Protein AF-W7BNH7-F1 (afdb_monomer)

Radius of gyration: 18.81 Å; Cα contacts (8 Å, |Δi|>4): 262; chains: 1; bounding box: 45×46×48 Å

Nearest PDB structures (foldseek):
  1hux-assembly1_B  TM=8.228E-01  e=1.030E-11  Acidaminococcus fermentans
  4ehu-assembly1_A  TM=8.148E-01  e=2.925E-11  Clostridioides difficile
  7yyl-assembly4_H  TM=7.321E-01  e=1.906E-07  Carboxydothermus hydrogenoformans Z-2901
  3h1q-assembly2_B  TM=4.386E-01  e=2.517E-02  Carboxydothermus hydrogenoformans Z-2901
  5z62-assembly1_B  TM=2.856E-01  e=2.519E+00  Homo sapiens

Sequence (186 aa):
MKLWKIYEKKVDVEQMTFQITGSSGLAISKFLDVPFVQEVIACTEAVEQVIPETDVVIELGGEDAKIIYFSGGIEQRMNNACAGGTGAFIDQIATLLQTDPTGLNELAKSAQTIYPIASRCGVFAKTDVQPLLNEGARKEDIAASILQSVVTQTISGLACGRPIRGESGFSWRSINLFRSVAFSFY

Structure (mmCIF, N/CA/C/O backbone):
data_AF-W7BNH7-F1
#
_entry.id   AF-W7BNH7-F1
#
loop_
_atom_site.group_PDB
_atom_site.id
_atom_site.type_symbol
_atom_site.label_atom_id
_atom_site.label_alt_id
_atom_site.label_comp_id
_atom_site.label_asym_id
_atom_site.label_entity_id
_atom_site.label_seq_id
_atom_site.pdbx_PDB_ins_code
_atom_site.Cartn_x
_atom_site.Cartn_y
_atom_site.Cartn_z
_atom_site.occupancy
_atom_site.B_iso_or_equiv
_atom_site.auth_seq_id
_atom_site.auth_comp_id
_atom_site.auth_asym_id
_atom_site.auth_atom_id
_atom_site.pdbx_PDB_model_num
ATOM 1 N N . MET A 1 1 ? 14.518 -23.963 -4.445 1.00 44.19 1 MET A N 1
ATOM 2 C CA . MET A 1 1 ? 14.251 -25.306 -5.021 1.00 44.19 1 MET A CA 1
ATOM 3 C C . MET A 1 1 ? 12.770 -25.740 -5.062 1.00 44.19 1 MET A C 1
ATOM 5 O O . MET A 1 1 ? 12.475 -26.698 -5.761 1.00 44.19 1 MET A O 1
ATOM 9 N N . LYS A 1 2 ? 11.813 -25.080 -4.372 1.00 40.91 2 LYS A N 1
ATOM 10 C CA . LYS A 1 2 ? 10.366 -25.422 -4.465 1.00 40.91 2 LYS A CA 1
ATOM 11 C C . LYS A 1 2 ? 9.620 -24.763 -5.640 1.00 40.91 2 LYS A C 1
ATOM 13 O O . LYS A 1 2 ? 8.706 -25.380 -6.169 1.00 40.91 2 LYS A O 1
ATOM 18 N N . LEU A 1 3 ? 10.031 -23.567 -6.074 1.00 45.91 3 LEU A N 1
ATOM 19 C CA . LEU A 1 3 ? 9.440 -22.866 -7.229 1.00 45.91 3 LEU A CA 1
ATOM 20 C C . LEU A 1 3 ? 9.634 -23.630 -8.553 1.00 45.91 3 LEU A C 1
ATOM 22 O O . LEU A 1 3 ? 8.724 -23.677 -9.372 1.00 45.91 3 LEU A O 1
ATOM 26 N N . TRP A 1 4 ? 10.779 -24.303 -8.704 1.00 51.75 4 TRP A N 1
ATOM 27 C CA . TRP A 1 4 ? 11.174 -25.060 -9.901 1.00 51.75 4 TRP A CA 1
ATOM 28 C C . TRP A 1 4 ? 10.137 -26.106 -10.335 1.00 51.75 4 TRP A C 1
ATOM 30 O O . TRP A 1 4 ? 9.719 -26.144 -11.487 1.00 51.75 4 TRP A O 1
ATOM 40 N N . LYS A 1 5 ? 9.625 -26.886 -9.377 1.00 53.06 5 LYS A N 1
ATOM 41 C CA . LYS A 1 5 ? 8.678 -27.980 -9.646 1.00 53.06 5 LYS A CA 1
ATOM 42 C C . LYS A 1 5 ? 7.298 -27.515 -10.129 1.00 53.06 5 LYS A C 1
ATOM 44 O O . LYS A 1 5 ? 6.530 -28.335 -10.623 1.00 53.06 5 LYS A O 1
ATOM 49 N N . ILE A 1 6 ? 6.951 -26.239 -9.936 1.00 59.25 6 ILE A N 1
ATOM 50 C CA . ILE A 1 6 ? 5.645 -25.689 -10.333 1.00 59.25 6 ILE A CA 1
ATOM 51 C C . ILE A 1 6 ? 5.643 -25.320 -11.824 1.00 59.25 6 ILE A C 1
ATOM 53 O O . ILE A 1 6 ? 4.628 -25.514 -12.492 1.00 59.25 6 ILE A O 1
ATOM 57 N N . TYR A 1 7 ? 6.773 -24.839 -12.351 1.00 53.59 7 TYR A N 1
ATOM 58 C CA . TYR A 1 7 ? 6.877 -24.332 -13.725 1.00 53.59 7 TYR A CA 1
ATOM 59 C C . TYR A 1 7 ? 7.334 -25.380 -14.746 1.00 53.59 7 TYR A C 1
ATOM 61 O O . TYR A 1 7 ? 6.918 -25.309 -15.899 1.00 53.59 7 TYR A O 1
ATOM 69 N N . GLU A 1 8 ? 8.059 -26.412 -14.304 1.00 54.28 8 GLU A N 1
ATOM 70 C CA . GLU A 1 8 ? 8.560 -27.531 -15.129 1.00 54.28 8 GLU A CA 1
ATOM 71 C C . GLU A 1 8 ? 7.466 -28.252 -15.947 1.00 54.28 8 GLU A C 1
ATOM 73 O O . GLU A 1 8 ? 7.753 -28.912 -16.937 1.00 54.28 8 GLU A O 1
ATOM 78 N N . LYS A 1 9 ? 6.193 -28.143 -15.536 1.00 57.91 9 LYS A N 1
ATOM 79 C CA . LYS A 1 9 ? 5.049 -28.799 -16.196 1.00 57.91 9 LYS A CA 1
ATOM 80 C C . LYS A 1 9 ? 4.252 -27.904 -17.148 1.00 57.91 9 LYS A C 1
ATOM 82 O O . LYS A 1 9 ? 3.297 -28.392 -17.747 1.00 57.91 9 LYS A O 1
ATOM 87 N N . LYS A 1 10 ? 4.555 -26.606 -17.227 1.00 59.41 10 LYS A N 1
ATOM 88 C CA . LYS A 1 10 ? 3.733 -25.628 -17.967 1.00 59.41 10 LYS A CA 1
ATOM 89 C C . LYS A 1 10 ? 4.500 -24.807 -18.996 1.00 59.41 10 LYS A C 1
ATOM 91 O O . LYS A 1 10 ? 3.861 -24.201 -19.848 1.00 59.41 10 LYS A O 1
ATOM 96 N N . VAL A 1 11 ? 5.824 -24.766 -18.910 1.00 58.97 11 VAL A N 1
ATOM 97 C CA . VAL A 1 11 ? 6.667 -23.930 -19.764 1.00 58.97 11 VAL A CA 1
ATOM 98 C C . VAL A 1 11 ? 7.897 -24.739 -20.146 1.00 58.97 11 VAL A C 1
ATOM 100 O O . VAL A 1 11 ? 8.443 -25.448 -19.300 1.00 58.97 11 VAL A O 1
ATOM 103 N N . ASP A 1 12 ? 8.307 -24.648 -21.410 1.00 60.12 12 ASP A N 1
ATOM 104 C CA . ASP A 1 12 ? 9.572 -25.211 -21.868 1.00 60.12 12 ASP A CA 1
ATOM 105 C C . ASP A 1 12 ? 10.721 -24.470 -21.164 1.00 60.12 12 ASP A C 1
ATOM 107 O O . ASP A 1 12 ? 10.959 -23.280 -21.384 1.00 60.12 12 ASP A O 1
ATOM 111 N N . VAL A 1 13 ? 11.352 -25.15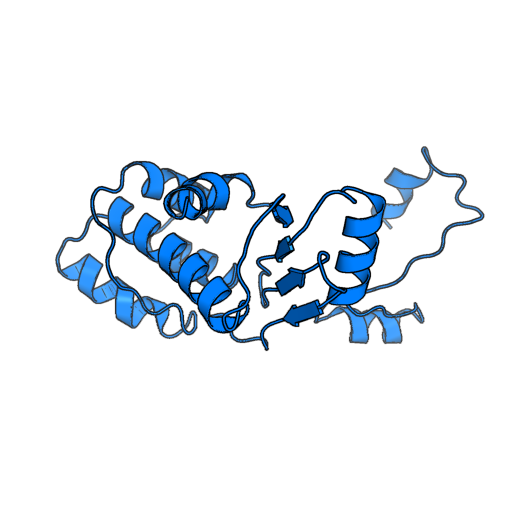2 -20.210 1.00 57.22 13 VAL A N 1
ATOM 112 C CA . VAL A 1 13 ? 12.305 -24.570 -19.252 1.00 57.22 13 VAL A CA 1
ATOM 113 C C . VAL A 1 13 ? 13.642 -24.195 -19.895 1.00 57.22 13 VAL A C 1
ATOM 115 O O . VAL A 1 13 ? 14.444 -23.518 -19.254 1.00 57.22 13 VAL A O 1
ATOM 118 N N . GLU A 1 14 ? 13.882 -24.579 -21.153 1.00 60.25 14 GLU A N 1
ATOM 119 C CA . GLU A 1 14 ? 15.121 -24.259 -21.871 1.00 60.25 14 GLU A CA 1
ATOM 120 C C . GLU A 1 14 ? 15.252 -22.769 -22.249 1.00 60.25 14 GLU A C 1
ATOM 122 O O . GLU A 1 14 ? 16.357 -22.322 -22.552 1.00 60.25 14 GLU A O 1
ATOM 127 N N . GLN A 1 15 ? 14.174 -21.969 -22.190 1.00 64.50 15 GLN A N 1
ATOM 128 C CA . GLN A 1 15 ? 14.197 -20.549 -22.590 1.00 64.50 15 GLN A CA 1
ATOM 129 C C . GLN A 1 15 ? 13.461 -19.608 -21.623 1.00 64.50 15 GLN A C 1
ATOM 131 O O . GLN A 1 15 ? 12.609 -18.820 -22.031 1.00 64.50 15 GLN A O 1
ATOM 136 N N . MET A 1 16 ? 13.791 -19.652 -20.330 1.00 70.75 16 MET A N 1
ATOM 137 C CA . MET A 1 16 ? 13.244 -18.703 -19.355 1.00 70.75 16 MET A CA 1
ATOM 138 C C . MET A 1 16 ? 14.309 -17.714 -18.877 1.00 70.75 16 MET A C 1
ATOM 140 O O . MET A 1 16 ? 15.361 -18.102 -18.374 1.00 70.75 16 MET A O 1
ATOM 144 N N . THR A 1 17 ? 14.011 -16.423 -18.985 1.00 79.19 17 THR A N 1
ATOM 145 C CA . THR A 1 17 ? 14.755 -15.358 -18.309 1.00 79.19 17 THR A CA 1
ATOM 146 C C . THR A 1 17 ? 13.979 -14.904 -17.078 1.00 79.19 17 THR A C 1
ATOM 148 O O . THR A 1 17 ? 12.749 -14.924 -17.050 1.00 79.19 17 THR A O 1
ATOM 151 N N . PHE A 1 18 ? 14.695 -14.513 -16.028 1.00 85.19 18 PHE A N 1
ATOM 152 C CA . PHE A 1 18 ? 14.087 -13.920 -14.844 1.00 85.19 18 PHE A CA 1
ATOM 153 C C . PHE A 1 18 ? 14.912 -12.727 -14.377 1.00 85.19 18 PHE A C 1
ATOM 155 O O . PHE A 1 18 ? 16.127 -12.678 -14.562 1.00 85.19 18 PHE A O 1
ATOM 162 N N . GLN A 1 19 ? 14.222 -11.758 -13.786 1.00 90.31 19 GLN A N 1
ATOM 163 C CA . GLN A 1 19 ? 14.804 -10.557 -13.201 1.00 90.31 19 GLN A CA 1
ATOM 164 C C . GLN A 1 19 ? 14.269 -10.401 -11.777 1.00 90.31 19 GLN A C 1
ATOM 166 O O . GLN A 1 19 ? 13.213 -10.940 -11.439 1.00 90.31 19 GLN A O 1
ATOM 171 N N . ILE A 1 20 ? 15.008 -9.691 -10.931 1.00 92.12 20 ILE A N 1
ATOM 172 C CA . ILE A 1 20 ? 14.659 -9.471 -9.524 1.00 92.12 20 ILE A CA 1
ATOM 173 C C . ILE A 1 20 ? 14.300 -8.002 -9.311 1.00 92.12 20 ILE A C 1
ATOM 175 O O . ILE A 1 20 ? 14.927 -7.118 -9.886 1.00 92.12 20 ILE A O 1
ATOM 179 N N . THR A 1 21 ? 13.311 -7.741 -8.457 1.00 90.62 21 THR A N 1
ATOM 180 C CA . THR A 1 21 ? 12.900 -6.388 -8.072 1.00 90.62 21 THR A CA 1
ATOM 181 C C . THR A 1 21 ? 12.612 -6.271 -6.567 1.00 90.62 21 THR A C 1
ATOM 183 O O . THR A 1 21 ? 12.818 -7.236 -5.825 1.00 90.62 21 THR A O 1
ATOM 186 N N . GLY A 1 22 ? 12.191 -5.089 -6.113 1.00 84.31 22 GLY A N 1
ATOM 187 C CA . GLY A 1 22 ? 11.839 -4.765 -4.727 1.00 84.31 22 GLY A CA 1
ATOM 188 C C . GLY A 1 22 ? 13.005 -4.298 -3.853 1.00 84.31 22 GLY A C 1
ATOM 189 O O . GLY A 1 22 ? 14.177 -4.436 -4.215 1.00 84.31 22 GLY A O 1
ATOM 190 N N . SER A 1 23 ? 12.687 -3.760 -2.670 1.00 80.44 23 SER A N 1
ATOM 191 C CA . SER A 1 23 ? 13.639 -3.112 -1.743 1.00 80.44 23 SER A CA 1
ATOM 192 C C . SER A 1 23 ? 14.832 -4.001 -1.368 1.00 80.44 23 SER A C 1
ATOM 194 O O . SER A 1 23 ? 15.982 -3.565 -1.379 1.00 80.44 23 SER A O 1
ATOM 196 N N . SER A 1 24 ? 14.573 -5.282 -1.086 1.00 84.69 24 SER A N 1
ATOM 197 C CA . SER A 1 24 ? 15.617 -6.283 -0.796 1.00 84.69 24 SER A CA 1
ATOM 198 C C . SER A 1 24 ? 16.204 -6.934 -2.056 1.00 84.69 24 SER A C 1
ATOM 200 O O . SER A 1 24 ? 17.217 -7.636 -1.992 1.00 84.69 24 SER A O 1
ATOM 202 N N . GLY A 1 25 ? 15.583 -6.709 -3.215 1.00 87.44 25 GLY A N 1
ATOM 203 C CA . GLY A 1 25 ? 15.901 -7.376 -4.470 1.00 87.44 25 GLY A CA 1
ATOM 204 C C . GLY A 1 25 ? 17.287 -7.045 -5.004 1.00 87.44 25 GLY A C 1
ATOM 205 O O . GLY A 1 25 ? 17.943 -7.917 -5.562 1.00 87.44 25 GLY A O 1
ATOM 206 N N . LEU A 1 26 ? 17.787 -5.827 -4.775 1.00 89.94 26 LEU A N 1
ATOM 207 C CA . LEU A 1 26 ? 19.101 -5.414 -5.275 1.00 89.94 26 LEU A CA 1
ATOM 208 C C . LEU A 1 26 ? 20.250 -6.205 -4.630 1.00 89.94 26 LEU A C 1
ATOM 210 O O . LEU A 1 26 ? 21.219 -6.559 -5.301 1.00 89.94 26 LEU A O 1
ATOM 214 N N . ALA A 1 27 ? 20.151 -6.504 -3.332 1.00 90.81 27 ALA A N 1
ATOM 215 C CA . ALA A 1 27 ? 21.150 -7.315 -2.637 1.00 90.81 27 ALA A CA 1
ATOM 216 C C . ALA A 1 27 ? 21.128 -8.769 -3.132 1.00 90.81 27 ALA A C 1
ATOM 218 O O . ALA A 1 27 ? 22.179 -9.359 -3.374 1.00 90.81 27 ALA A O 1
ATOM 219 N N . ILE A 1 28 ? 19.928 -9.320 -3.337 1.00 92.19 28 ILE A N 1
ATOM 220 C CA . ILE A 1 28 ? 19.732 -10.686 -3.837 1.00 92.19 28 ILE A CA 1
ATOM 221 C C . ILE A 1 28 ? 20.208 -10.807 -5.289 1.00 92.19 28 ILE A C 1
ATOM 223 O O . ILE A 1 28 ? 20.898 -11.764 -5.623 1.00 92.19 28 ILE A O 1
ATOM 227 N N . SER A 1 29 ? 19.891 -9.821 -6.129 1.00 92.88 29 SER A N 1
ATOM 228 C CA . SER A 1 29 ? 20.355 -9.717 -7.516 1.00 92.88 29 SER A CA 1
ATOM 229 C C . SER A 1 29 ? 21.877 -9.804 -7.599 1.00 92.88 29 SER A C 1
ATOM 231 O O . SER A 1 29 ? 22.395 -10.642 -8.331 1.00 92.88 29 SER A O 1
ATOM 233 N N . LYS A 1 30 ? 22.595 -9.023 -6.781 1.00 91.69 30 LYS A N 1
ATOM 234 C CA . LYS A 1 30 ? 24.064 -9.071 -6.714 1.00 91.69 30 LYS A CA 1
ATOM 235 C C . LYS A 1 30 ? 24.592 -10.408 -6.204 1.00 91.69 30 LYS A C 1
ATOM 237 O O . LYS A 1 30 ? 25.617 -10.876 -6.680 1.00 91.69 30 LYS A O 1
ATOM 242 N N . PHE A 1 31 ? 23.923 -11.001 -5.217 1.00 93.06 31 PHE A N 1
ATOM 243 C CA . PHE A 1 31 ? 24.342 -12.276 -4.639 1.00 93.06 31 PHE A CA 1
ATOM 244 C C . PHE A 1 31 ? 24.175 -13.452 -5.614 1.00 93.06 31 PHE A C 1
ATOM 246 O O . PHE A 1 31 ? 24.988 -14.371 -5.603 1.00 93.06 31 PHE A O 1
ATOM 253 N N . LEU A 1 32 ? 23.126 -13.429 -6.438 1.00 90.62 32 LEU A N 1
ATOM 254 C CA . LEU A 1 32 ? 22.789 -14.503 -7.376 1.00 90.62 32 LEU A CA 1
ATOM 255 C C . LEU A 1 32 ? 23.270 -14.255 -8.811 1.00 90.62 32 LEU A C 1
ATOM 257 O O . LEU A 1 32 ? 23.083 -15.135 -9.644 1.00 90.62 32 LEU A O 1
ATOM 261 N N . ASP A 1 33 ? 23.851 -13.086 -9.092 1.00 91.38 33 ASP A N 1
ATOM 262 C CA . ASP A 1 33 ? 24.216 -12.626 -10.440 1.00 91.38 33 ASP A CA 1
ATOM 263 C C . ASP A 1 33 ? 23.031 -12.654 -11.427 1.00 91.38 33 ASP A C 1
ATOM 265 O O . ASP A 1 33 ? 23.092 -13.176 -12.537 1.00 91.38 33 ASP A O 1
ATOM 269 N N . VAL A 1 34 ? 21.896 -12.111 -10.979 1.00 92.19 34 VAL A N 1
ATOM 270 C CA . VAL A 1 34 ? 20.645 -12.035 -11.750 1.00 92.19 34 VAL A CA 1
ATOM 271 C C . VAL A 1 34 ? 20.308 -10.568 -12.004 1.00 92.19 34 VAL A C 1
ATOM 273 O O . VAL A 1 34 ? 20.412 -9.780 -11.060 1.00 92.19 34 VAL A O 1
ATOM 276 N N . PRO A 1 35 ? 19.856 -10.167 -13.208 1.00 92.56 35 PRO A N 1
ATOM 277 C CA . PRO A 1 35 ? 19.516 -8.775 -13.488 1.00 92.56 35 PRO A CA 1
ATOM 278 C C . PRO A 1 35 ? 18.470 -8.205 -12.521 1.00 92.56 35 PRO A C 1
ATOM 280 O O . PRO A 1 35 ? 17.490 -8.870 -12.171 1.00 92.56 35 PRO A O 1
ATOM 283 N N . PHE A 1 36 ? 18.682 -6.958 -12.103 1.00 93.50 36 PHE A N 1
ATOM 284 C CA . PHE A 1 36 ? 17.729 -6.202 -11.297 1.00 93.50 36 PHE A CA 1
ATOM 285 C C . PHE A 1 36 ? 16.909 -5.265 -12.185 1.00 93.50 36 PHE A C 1
ATOM 287 O O . PHE A 1 36 ? 17.475 -4.517 -12.981 1.00 93.50 36 PHE A O 1
ATOM 294 N N . VAL A 1 37 ? 15.596 -5.247 -11.979 1.00 93.00 37 VAL A N 1
ATOM 295 C CA . VAL A 1 37 ? 14.665 -4.294 -12.591 1.00 93.00 37 VAL A CA 1
ATOM 296 C C . VAL A 1 37 ? 14.009 -3.460 -11.497 1.00 93.00 37 VAL A C 1
ATOM 298 O O . VAL A 1 37 ? 13.700 -3.964 -10.419 1.00 93.00 37 VAL A O 1
ATOM 301 N N . GLN A 1 38 ? 13.804 -2.169 -11.746 1.00 89.19 38 GLN A N 1
ATOM 302 C CA . GLN A 1 38 ? 13.087 -1.300 -10.811 1.00 89.19 38 GLN A CA 1
ATOM 303 C C . GLN A 1 38 ? 11.617 -1.715 -10.718 1.00 89.19 38 GLN A C 1
ATOM 305 O O . GLN A 1 38 ? 10.981 -1.977 -11.737 1.00 89.19 38 GLN A O 1
ATOM 310 N N . GLU A 1 39 ? 11.067 -1.740 -9.506 1.00 87.12 39 GLU A N 1
ATOM 311 C CA . GLU A 1 39 ? 9.737 -2.318 -9.263 1.00 87.12 39 GLU A CA 1
ATOM 312 C C . GLU A 1 39 ? 8.645 -1.566 -10.011 1.00 87.12 39 GLU A C 1
ATOM 314 O O . GLU A 1 39 ? 7.790 -2.174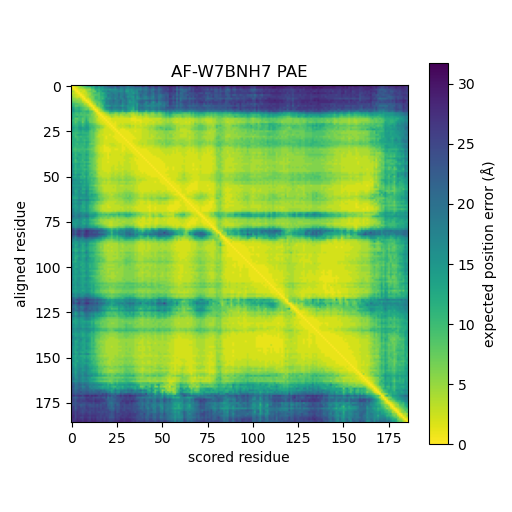 -10.644 1.00 87.12 39 GLU A O 1
ATOM 319 N N . VAL A 1 40 ? 8.739 -0.237 -10.038 1.00 87.94 40 VAL A N 1
ATOM 320 C CA . VAL A 1 40 ? 7.795 0.607 -10.771 1.00 87.94 40 VAL A CA 1
ATOM 321 C C . VAL A 1 40 ? 7.833 0.368 -12.287 1.00 87.94 40 VAL A C 1
ATOM 323 O O . VAL A 1 40 ? 6.794 0.454 -12.939 1.00 87.94 40 VAL A O 1
ATOM 326 N N . ILE A 1 41 ? 8.991 -0.004 -12.846 1.00 90.44 41 ILE A N 1
ATOM 327 C CA . ILE A 1 41 ? 9.134 -0.359 -14.266 1.00 90.44 41 ILE A CA 1
ATOM 328 C C . ILE A 1 41 ? 8.500 -1.722 -14.522 1.00 90.44 41 ILE A C 1
ATOM 330 O O . ILE A 1 41 ? 7.634 -1.831 -15.383 1.00 90.44 41 ILE A O 1
ATOM 334 N N . ALA A 1 42 ? 8.855 -2.729 -13.720 1.00 89.31 42 ALA A N 1
ATOM 335 C CA . ALA A 1 42 ? 8.282 -4.067 -13.834 1.00 89.31 42 ALA A CA 1
ATOM 336 C C . ALA A 1 42 ? 6.749 -4.053 -13.701 1.00 89.31 42 ALA A C 1
ATOM 338 O O . ALA A 1 42 ? 6.053 -4.748 -14.437 1.00 89.31 42 ALA A O 1
ATOM 339 N N . CYS A 1 43 ? 6.212 -3.231 -12.793 1.00 87.62 43 CYS A N 1
ATOM 340 C CA . CYS A 1 43 ? 4.770 -3.078 -12.619 1.00 87.62 43 CYS A CA 1
ATOM 341 C C . CYS A 1 43 ? 4.117 -2.366 -13.813 1.00 87.62 43 CYS A C 1
ATOM 343 O O . CYS A 1 43 ? 3.058 -2.790 -14.265 1.00 87.62 43 CYS A O 1
ATOM 345 N N . THR A 1 44 ? 4.767 -1.334 -14.365 1.00 89.75 44 THR A N 1
ATOM 346 C CA . THR A 1 44 ? 4.296 -0.655 -15.585 1.00 89.75 44 THR A CA 1
ATOM 347 C C . THR A 1 44 ? 4.194 -1.641 -16.748 1.00 89.75 44 THR A C 1
ATOM 349 O O . THR A 1 44 ? 3.121 -1.784 -17.325 1.00 89.75 44 THR A O 1
ATOM 352 N N . GLU A 1 45 ? 5.267 -2.389 -17.026 1.00 89.69 45 GLU A N 1
ATOM 353 C CA . GLU A 1 45 ? 5.303 -3.376 -18.114 1.00 89.69 45 GLU A CA 1
ATOM 354 C C . GLU A 1 45 ? 4.249 -4.479 -17.934 1.00 89.69 45 GLU A C 1
ATOM 356 O O . GLU A 1 45 ? 3.642 -4.928 -18.907 1.00 89.69 45 GLU A O 1
ATOM 361 N N . ALA A 1 46 ? 4.014 -4.921 -16.693 1.00 86.81 46 ALA A N 1
ATOM 362 C CA . ALA A 1 46 ? 2.991 -5.917 -16.391 1.00 86.81 46 ALA A CA 1
ATOM 363 C C . ALA A 1 46 ? 1.574 -5.388 -16.661 1.00 86.81 46 ALA A C 1
ATOM 365 O O . ALA A 1 46 ? 0.746 -6.111 -17.212 1.00 86.81 46 ALA A O 1
ATOM 366 N N . VAL A 1 47 ? 1.288 -4.134 -16.303 1.00 84.56 47 VAL A N 1
ATOM 367 C CA . VAL A 1 47 ? -0.021 -3.501 -16.530 1.00 84.56 47 VAL A CA 1
ATOM 368 C C . VAL A 1 47 ? -0.278 -3.320 -18.023 1.00 84.56 47 VAL A C 1
ATOM 370 O O . VAL A 1 47 ? -1.332 -3.733 -18.498 1.00 84.56 47 VAL A O 1
ATOM 373 N N . GLU A 1 48 ? 0.702 -2.810 -18.776 1.00 87.19 48 GLU A N 1
ATOM 374 C CA . GLU A 1 48 ? 0.589 -2.639 -20.234 1.00 87.19 48 GLU A CA 1
ATOM 375 C C . GLU A 1 48 ? 0.321 -3.960 -20.968 1.00 87.19 48 GLU A C 1
ATOM 377 O O . GLU A 1 48 ? -0.340 -3.970 -22.003 1.00 87.19 48 GLU A O 1
ATOM 382 N N . GLN A 1 49 ? 0.816 -5.084 -20.444 1.00 83.25 49 GLN A N 1
ATOM 383 C CA . GLN A 1 49 ? 0.627 -6.399 -21.059 1.00 83.25 49 GLN A CA 1
ATOM 384 C C . GLN A 1 49 ? -0.662 -7.104 -20.625 1.00 83.25 49 GLN A C 1
ATOM 386 O O . GLN A 1 49 ? -1.251 -7.838 -21.418 1.00 83.25 49 GLN A O 1
ATOM 391 N N . VAL A 1 50 ? -1.075 -6.943 -19.364 1.00 79.94 50 VAL A N 1
ATOM 392 C CA . VAL A 1 50 ? -2.154 -7.747 -18.762 1.00 79.94 50 VAL A CA 1
ATOM 393 C C . VAL A 1 50 ? -3.496 -7.013 -18.749 1.00 79.94 50 VAL A C 1
ATOM 395 O O . VAL A 1 50 ? -4.527 -7.661 -18.910 1.00 79.94 50 VAL A O 1
ATOM 398 N N . ILE A 1 51 ? -3.488 -5.693 -18.556 1.00 80.38 51 ILE A N 1
ATOM 399 C CA . ILE A 1 51 ? -4.677 -4.828 -18.434 1.00 80.38 51 ILE A CA 1
ATOM 400 C C . ILE A 1 51 ? -4.432 -3.478 -19.151 1.00 80.38 51 ILE A C 1
ATOM 402 O O . ILE A 1 51 ? -4.421 -2.423 -18.505 1.00 80.38 51 ILE A O 1
ATOM 406 N N . PRO A 1 52 ? -4.188 -3.493 -20.479 1.00 84.00 52 PRO A N 1
ATOM 407 C CA . PRO A 1 52 ? -3.760 -2.326 -21.263 1.00 84.00 52 PRO A CA 1
ATOM 408 C C . PRO A 1 52 ? -4.757 -1.158 -21.279 1.00 84.00 52 PRO A C 1
ATOM 410 O O . PRO A 1 52 ? -4.385 -0.036 -21.611 1.00 84.00 52 PRO A O 1
ATOM 413 N N . GLU A 1 53 ? -6.022 -1.404 -20.946 1.00 84.94 53 GLU A N 1
ATOM 414 C CA . GLU A 1 53 ? -7.075 -0.395 -20.829 1.00 84.94 53 GLU A CA 1
ATOM 415 C C . GLU A 1 53 ? -6.950 0.489 -19.579 1.00 84.94 53 GLU A C 1
ATOM 417 O O . GLU A 1 53 ? -7.699 1.451 -19.440 1.00 84.94 53 GLU A O 1
ATOM 422 N N . THR A 1 54 ? -6.024 0.176 -18.670 1.00 83.25 54 THR A N 1
ATOM 423 C CA . THR A 1 54 ? -5.875 0.888 -17.399 1.00 83.25 54 THR A CA 1
ATOM 424 C C . THR A 1 54 ? -5.313 2.293 -17.601 1.00 83.25 54 THR A C 1
ATOM 426 O O . THR A 1 54 ? -4.203 2.469 -18.093 1.00 83.25 54 THR A O 1
ATOM 429 N N . ASP A 1 55 ? -6.038 3.304 -17.129 1.00 86.69 55 ASP A N 1
ATOM 430 C CA . ASP A 1 55 ? -5.628 4.709 -17.172 1.00 86.69 55 ASP A CA 1
ATOM 431 C C . ASP A 1 55 ? -4.681 5.072 -16.019 1.00 86.69 55 ASP A C 1
ATOM 433 O O . ASP A 1 55 ? -3.754 5.879 -16.163 1.00 86.69 55 ASP A O 1
ATOM 437 N N . VAL A 1 56 ? -4.915 4.468 -14.852 1.00 88.06 56 VAL A N 1
ATOM 438 C CA . VAL A 1 56 ? -4.149 4.711 -13.630 1.00 88.06 56 VAL A CA 1
ATOM 439 C C . VAL A 1 56 ? -4.110 3.469 -12.746 1.00 88.06 56 VAL A C 1
ATOM 441 O O . VAL A 1 56 ? -5.126 2.819 -12.505 1.00 88.06 56 VAL A O 1
ATOM 444 N N . VAL A 1 57 ? -2.929 3.163 -12.218 1.00 87.75 57 VAL A N 1
ATOM 445 C CA . VAL A 1 57 ? -2.717 2.106 -11.231 1.00 87.75 57 VAL A CA 1
ATOM 446 C C . VAL A 1 57 ? -2.312 2.709 -9.907 1.00 87.75 57 VAL A C 1
ATOM 448 O O . VAL A 1 57 ? -1.425 3.557 -9.865 1.00 87.75 57 VAL A O 1
ATOM 451 N N . ILE A 1 58 ? -2.928 2.230 -8.829 1.00 86.31 58 ILE A N 1
ATOM 452 C CA . ILE A 1 58 ? -2.479 2.485 -7.460 1.00 86.31 58 ILE A CA 1
ATOM 453 C C . ILE A 1 58 ? -2.077 1.151 -6.837 1.00 86.31 58 ILE A C 1
ATOM 455 O O . ILE A 1 58 ? -2.866 0.206 -6.773 1.00 86.31 58 ILE A O 1
ATOM 459 N N . GLU A 1 59 ? -0.842 1.086 -6.360 1.00 84.12 59 GLU A N 1
ATOM 460 C CA . GLU A 1 59 ? -0.276 -0.079 -5.689 1.00 84.12 59 GLU A CA 1
ATOM 461 C C . GLU A 1 59 ? 0.069 0.299 -4.248 1.00 84.12 59 GLU A C 1
ATOM 463 O O . GLU A 1 59 ? 0.701 1.327 -4.009 1.00 84.12 59 GLU A O 1
ATOM 468 N N . LEU A 1 60 ? -0.351 -0.512 -3.277 1.00 82.56 60 LEU A N 1
ATOM 469 C CA . LEU A 1 60 ? -0.152 -0.232 -1.853 1.00 82.56 60 LEU A CA 1
ATOM 470 C C . LEU A 1 60 ? 0.751 -1.266 -1.196 1.00 82.56 60 LEU A C 1
ATOM 472 O O . LEU A 1 60 ? 0.252 -2.174 -0.536 1.00 82.56 60 LEU A O 1
ATOM 476 N N . GLY A 1 61 ? 2.060 -1.056 -1.367 1.00 81.06 61 GLY A N 1
ATOM 477 C CA . GLY A 1 61 ? 3.191 -1.766 -0.764 1.00 81.06 61 GLY A CA 1
ATOM 478 C C . GLY A 1 61 ? 3.018 -2.152 0.708 1.00 81.06 61 GLY A C 1
ATOM 479 O O . GLY A 1 61 ? 2.269 -1.531 1.461 1.00 81.06 61 GLY A O 1
ATOM 480 N N . GLY A 1 62 ? 3.794 -3.131 1.182 1.00 80.38 62 GLY A N 1
ATOM 481 C CA . GLY A 1 62 ? 4.031 -3.271 2.622 1.00 80.38 62 GLY A CA 1
ATOM 482 C C . GLY A 1 62 ? 4.857 -2.090 3.140 1.00 80.38 62 GLY A C 1
ATOM 483 O O . GLY A 1 62 ? 4.533 -1.494 4.166 1.00 80.38 62 GLY A O 1
ATOM 484 N N . GLU A 1 63 ? 5.883 -1.711 2.380 1.00 78.94 63 GLU A N 1
ATOM 485 C CA . GLU A 1 63 ? 6.858 -0.673 2.737 1.00 78.94 63 GLU A CA 1
ATOM 486 C C . GLU A 1 63 ? 6.699 0.615 1.922 1.00 78.94 63 GLU A C 1
ATOM 488 O O . GLU A 1 63 ? 7.035 1.693 2.413 1.00 78.94 63 GLU A O 1
ATOM 493 N N . ASP A 1 64 ? 6.165 0.508 0.708 1.00 82.56 64 ASP A N 1
ATOM 494 C CA . ASP A 1 64 ? 6.007 1.606 -0.242 1.00 82.56 64 ASP A CA 1
ATOM 495 C C . ASP A 1 64 ? 4.557 1.726 -0.752 1.00 82.56 64 ASP A C 1
ATOM 497 O O . ASP A 1 64 ? 3.645 1.043 -0.298 1.00 82.56 64 ASP A O 1
ATOM 501 N N . ALA A 1 65 ? 4.311 2.663 -1.651 1.00 85.56 65 ALA A N 1
ATOM 502 C CA . ALA A 1 65 ? 3.080 2.839 -2.393 1.00 85.56 65 ALA A CA 1
ATOM 503 C C . ALA A 1 65 ? 3.417 3.518 -3.720 1.00 85.56 65 ALA A C 1
ATOM 505 O O . ALA A 1 65 ? 4.315 4.367 -3.782 1.00 85.56 65 ALA A O 1
ATOM 506 N N . LYS A 1 66 ? 2.680 3.173 -4.775 1.00 87.00 66 LYS A N 1
ATOM 507 C CA . LYS A 1 66 ? 2.912 3.665 -6.134 1.00 87.00 66 LYS A CA 1
ATOM 508 C C . LYS A 1 66 ? 1.626 4.177 -6.749 1.00 87.00 66 LYS A C 1
ATOM 510 O O . LYS A 1 66 ? 0.548 3.640 -6.503 1.00 87.00 66 LYS A O 1
ATOM 515 N N . ILE A 1 67 ? 1.769 5.186 -7.597 1.00 89.31 67 ILE A N 1
ATOM 516 C CA . ILE A 1 67 ? 0.763 5.550 -8.585 1.00 89.31 67 ILE A CA 1
ATOM 517 C C . ILE A 1 67 ? 1.435 5.617 -9.953 1.00 89.31 67 ILE A C 1
ATOM 519 O O . ILE A 1 67 ? 2.495 6.231 -10.108 1.00 89.31 67 ILE A O 1
ATOM 523 N N . ILE A 1 68 ? 0.834 4.953 -10.931 1.00 90.56 68 ILE A N 1
ATOM 524 C CA . ILE A 1 68 ? 1.311 4.927 -12.309 1.00 90.56 68 ILE A CA 1
ATOM 525 C C . ILE A 1 68 ? 0.166 5.413 -13.178 1.00 90.56 68 ILE A C 1
ATOM 527 O O . ILE A 1 68 ? -0.917 4.843 -13.139 1.00 90.56 68 ILE A O 1
ATOM 531 N N . TYR A 1 69 ? 0.390 6.471 -13.938 1.00 91.31 69 TYR A N 1
ATOM 532 C CA . TYR A 1 69 ? -0.571 6.967 -14.910 1.00 91.31 69 TYR A CA 1
ATOM 533 C C . TYR A 1 69 ? -0.133 6.553 -16.306 1.00 91.31 69 TYR A C 1
ATOM 535 O O . TYR A 1 69 ? 1.033 6.737 -16.647 1.00 91.31 69 TYR A O 1
ATOM 543 N N . PHE A 1 70 ? -1.069 6.068 -17.113 1.00 88.31 70 PHE A N 1
ATOM 544 C CA . PHE A 1 70 ? -0.823 5.607 -18.479 1.00 88.31 70 PHE A CA 1
ATOM 545 C C . PHE A 1 70 ? -1.398 6.589 -19.512 1.00 88.31 70 PHE A C 1
ATOM 547 O O . PHE A 1 70 ? -0.779 6.851 -20.547 1.00 88.31 70 PHE A O 1
ATOM 554 N N . SER A 1 71 ? -2.537 7.225 -19.220 1.00 83.88 71 SER A N 1
ATOM 555 C CA . SER A 1 71 ? -3.185 8.172 -20.139 1.00 83.88 71 SER A CA 1
ATOM 556 C C . SER A 1 71 ? -2.479 9.526 -20.154 1.00 83.88 71 SER A C 1
ATOM 558 O O . SER A 1 71 ? -2.325 10.177 -19.122 1.00 83.88 71 SER A O 1
ATOM 560 N N . GLY A 1 72 ? -2.104 10.009 -21.341 1.00 83.00 72 GLY A N 1
ATOM 561 C CA . GLY A 1 72 ? -1.359 11.267 -21.492 1.00 83.00 72 GLY A CA 1
ATOM 562 C C . GLY A 1 72 ? 0.149 11.129 -21.255 1.00 83.00 72 GLY A C 1
ATOM 563 O O . GLY A 1 72 ? 0.824 12.136 -21.052 1.00 83.00 72 GLY A O 1
ATOM 564 N N . GLY A 1 73 ? 0.665 9.897 -21.300 1.00 85.94 73 GLY A N 1
ATOM 565 C CA . GLY A 1 73 ? 2.071 9.561 -21.098 1.00 85.94 73 GLY A CA 1
ATOM 566 C C . GLY A 1 73 ? 2.301 8.847 -19.769 1.00 85.94 73 GLY A C 1
ATOM 567 O O . GLY A 1 73 ? 1.656 9.173 -18.764 1.00 85.94 73 GLY A O 1
ATOM 568 N N . ILE A 1 74 ? 3.239 7.893 -19.790 1.00 90.19 74 ILE A N 1
ATOM 569 C CA . ILE A 1 74 ? 3.625 7.110 -18.615 1.00 90.19 74 ILE A CA 1
ATOM 570 C C . ILE A 1 74 ? 4.246 8.047 -17.582 1.00 90.19 74 ILE A C 1
ATOM 572 O O . ILE A 1 74 ? 5.298 8.644 -17.813 1.00 90.19 74 ILE A O 1
ATOM 576 N N . GLU A 1 75 ? 3.598 8.155 -16.428 1.00 92.12 75 GLU A N 1
ATOM 577 C CA . GLU A 1 75 ? 4.144 8.848 -15.270 1.00 92.12 75 GLU A CA 1
ATOM 578 C C . GLU A 1 75 ? 4.123 7.923 -14.064 1.00 92.12 75 GLU A C 1
ATOM 580 O O . GLU A 1 75 ? 3.077 7.420 -13.663 1.00 92.12 75 GLU A O 1
ATOM 585 N N . GLN A 1 76 ? 5.293 7.742 -13.469 1.00 91.19 76 GLN A N 1
ATOM 586 C CA . GLN A 1 76 ? 5.529 6.823 -12.371 1.00 91.19 76 GLN A CA 1
ATOM 587 C C . GLN A 1 76 ? 5.886 7.613 -11.123 1.00 91.19 76 GLN A C 1
ATOM 589 O O . GLN A 1 76 ? 6.798 8.442 -11.140 1.00 91.19 76 GLN A O 1
ATOM 594 N N . ARG A 1 77 ? 5.183 7.351 -10.024 1.00 89.56 77 ARG A N 1
ATOM 595 C CA . ARG A 1 77 ? 5.482 7.961 -8.730 1.00 89.56 77 ARG A CA 1
ATOM 596 C C . ARG A 1 77 ? 5.415 6.901 -7.647 1.00 89.56 77 ARG A C 1
ATOM 598 O O . ARG A 1 77 ? 4.500 6.084 -7.621 1.00 89.56 77 ARG A O 1
ATOM 605 N N . MET A 1 78 ? 6.382 6.944 -6.744 1.00 87.12 78 MET A N 1
ATOM 606 C CA . MET A 1 78 ? 6.509 6.024 -5.622 1.00 87.12 78 MET A CA 1
ATOM 607 C C . MET A 1 78 ? 6.909 6.829 -4.393 1.00 87.12 78 MET A C 1
ATOM 609 O O . MET A 1 78 ? 7.712 7.760 -4.506 1.00 87.12 78 MET A O 1
ATOM 613 N N . ASN A 1 79 ? 6.338 6.518 -3.232 1.00 82.31 79 ASN A N 1
ATOM 614 C CA . ASN A 1 79 ? 6.790 7.153 -2.000 1.00 82.31 79 ASN A CA 1
ATOM 615 C C . ASN A 1 79 ? 8.188 6.626 -1.626 1.00 82.31 79 ASN A C 1
ATOM 617 O O . ASN A 1 79 ? 8.581 5.508 -1.954 1.00 82.31 79 ASN A O 1
ATOM 621 N N . ASN A 1 80 ? 8.960 7.441 -0.909 1.00 66.06 80 ASN A N 1
ATOM 622 C CA . ASN A 1 80 ? 10.087 6.893 -0.156 1.00 66.06 80 ASN A CA 1
ATOM 623 C C . ASN A 1 80 ? 9.530 6.012 0.968 1.00 66.06 80 ASN A C 1
ATOM 625 O O . ASN A 1 80 ? 8.396 6.257 1.377 1.00 66.06 80 ASN A O 1
ATOM 629 N N . ALA A 1 81 ? 10.326 5.057 1.472 1.00 60.34 81 ALA A N 1
ATOM 630 C CA . ALA A 1 81 ? 10.001 4.082 2.528 1.00 60.34 81 ALA A CA 1
ATOM 631 C C . ALA A 1 81 ? 9.578 4.728 3.869 1.00 60.34 81 ALA A C 1
ATOM 633 O O . ALA A 1 81 ? 10.231 4.622 4.905 1.00 60.34 81 ALA A O 1
ATOM 634 N N . CYS A 1 82 ? 8.479 5.462 3.835 1.00 61.56 82 CYS A N 1
ATOM 635 C CA . CYS A 1 82 ? 7.780 6.062 4.937 1.00 61.56 82 CYS A CA 1
ATOM 636 C C . CYS A 1 82 ? 6.493 5.257 5.034 1.00 61.56 82 CYS A C 1
ATOM 638 O O . CYS A 1 82 ? 5.614 5.383 4.187 1.00 61.56 82 CYS A O 1
ATOM 640 N N . ALA A 1 83 ? 6.404 4.418 6.064 1.00 57.72 83 ALA A N 1
ATOM 641 C CA . ALA A 1 83 ? 5.296 3.489 6.287 1.00 57.72 83 ALA A CA 1
ATOM 642 C C . ALA A 1 83 ? 3.920 4.169 6.476 1.00 57.72 83 ALA A C 1
ATOM 644 O O . ALA A 1 83 ? 2.933 3.497 6.760 1.00 57.72 83 ALA A O 1
ATOM 645 N N . GLY A 1 84 ? 3.837 5.500 6.397 1.00 63.31 84 GLY A N 1
ATOM 646 C CA . GLY A 1 84 ? 2.578 6.234 6.383 1.00 63.31 84 GLY A CA 1
ATOM 647 C C . GLY A 1 84 ? 1.826 5.987 5.086 1.00 63.31 84 GLY A C 1
ATOM 648 O O . GLY A 1 84 ? 2.279 6.402 4.021 1.00 63.31 84 GLY A O 1
ATOM 649 N N . GLY A 1 85 ? 0.675 5.326 5.180 1.00 69.75 85 GLY A N 1
ATOM 650 C CA . GLY A 1 85 ? -0.144 4.982 4.020 1.00 69.75 85 GLY A CA 1
ATOM 651 C C . GLY A 1 85 ? 0.220 3.665 3.327 1.00 69.75 85 GLY A C 1
ATOM 652 O O . GLY A 1 85 ? -0.125 3.497 2.162 1.00 69.75 85 GLY A O 1
ATOM 653 N N . THR A 1 86 ? 0.897 2.731 4.006 1.00 80.44 86 THR A N 1
ATOM 654 C CA . THR A 1 86 ? 1.259 1.411 3.446 1.00 80.44 86 THR A CA 1
ATOM 655 C C . THR A 1 86 ? 0.656 0.254 4.252 1.00 80.44 86 THR A C 1
ATOM 657 O O . THR A 1 86 ? 0.057 0.445 5.316 1.00 80.44 86 THR A O 1
ATOM 660 N N . GLY A 1 87 ? 0.826 -0.979 3.770 1.00 81.62 87 GLY A N 1
ATOM 661 C CA . GLY A 1 87 ? 0.398 -2.202 4.452 1.00 81.62 87 GLY A CA 1
ATOM 662 C C . GLY A 1 87 ? 0.999 -2.368 5.852 1.00 81.62 87 GLY A C 1
ATOM 663 O O . GLY A 1 87 ? 0.292 -2.788 6.764 1.00 81.62 87 GLY A O 1
ATOM 664 N N . ALA A 1 88 ? 2.244 -1.935 6.079 1.00 82.88 88 ALA A N 1
ATOM 665 C CA . ALA A 1 88 ? 2.855 -1.990 7.408 1.00 82.88 88 ALA A CA 1
ATOM 666 C C . ALA A 1 88 ? 2.080 -1.163 8.449 1.00 82.88 88 ALA A C 1
ATOM 668 O O . ALA A 1 88 ? 1.996 -1.554 9.613 1.00 82.88 88 ALA A O 1
ATOM 669 N N . PHE A 1 89 ? 1.476 -0.036 8.056 1.00 83.62 89 PHE A N 1
ATOM 670 C CA . PHE A 1 89 ? 0.608 0.736 8.949 1.00 83.62 89 PHE A CA 1
ATOM 671 C C . PHE A 1 89 ? -0.674 -0.030 9.299 1.00 83.62 89 PHE A C 1
ATOM 673 O O . PHE A 1 89 ? -1.070 -0.059 10.465 1.00 83.62 89 PHE A O 1
ATOM 680 N N . ILE A 1 90 ? -1.277 -0.703 8.314 1.00 86.81 90 ILE A N 1
ATOM 681 C CA . ILE A 1 90 ? -2.450 -1.565 8.514 1.00 86.81 90 ILE A CA 1
ATOM 682 C C . ILE A 1 90 ? -2.124 -2.692 9.503 1.00 86.81 90 ILE A C 1
ATOM 684 O O . ILE A 1 90 ? -2.888 -2.909 10.442 1.00 86.81 90 ILE A O 1
ATOM 688 N N . ASP A 1 91 ? -0.972 -3.349 9.358 1.00 86.88 91 ASP A N 1
ATOM 689 C CA . ASP A 1 91 ? -0.542 -4.444 10.237 1.00 86.88 91 ASP A CA 1
ATOM 690 C C . ASP A 1 91 ? -0.356 -3.993 11.696 1.00 86.88 91 ASP A C 1
ATOM 692 O O . ASP A 1 91 ? -0.787 -4.671 12.639 1.00 86.88 91 ASP A O 1
ATOM 696 N N . GLN A 1 92 ? 0.257 -2.822 11.904 1.00 85.69 92 GLN A N 1
ATOM 697 C CA . GLN A 1 92 ? 0.463 -2.263 13.245 1.00 85.69 92 GLN A CA 1
ATOM 698 C C . GLN A 1 92 ? -0.864 -1.969 13.950 1.00 85.69 92 GLN A C 1
ATOM 700 O O . GLN A 1 92 ? -1.014 -2.229 15.147 1.00 85.69 92 GLN A O 1
ATOM 705 N N . ILE A 1 93 ? -1.842 -1.448 13.212 1.00 86.56 93 ILE A N 1
ATOM 706 C CA . ILE A 1 93 ? -3.149 -1.106 13.768 1.00 86.56 93 ILE A CA 1
ATOM 707 C C . ILE A 1 93 ? -4.031 -2.333 13.961 1.00 86.56 93 ILE A C 1
ATOM 709 O O . ILE A 1 93 ? -4.706 -2.434 14.984 1.00 86.56 93 ILE A O 1
ATOM 713 N N . ALA A 1 94 ? -3.992 -3.288 13.035 1.00 89.75 94 ALA A N 1
ATOM 714 C CA . ALA A 1 94 ? -4.646 -4.575 13.223 1.00 89.75 94 ALA A CA 1
ATOM 715 C C . ALA A 1 94 ? -4.185 -5.213 14.544 1.00 89.75 94 ALA A C 1
ATOM 717 O O . ALA A 1 94 ? -5.008 -5.562 15.392 1.00 89.75 94 ALA A O 1
ATOM 718 N N . THR A 1 95 ? -2.871 -5.209 14.790 1.00 90.31 95 THR A N 1
ATOM 719 C CA . THR A 1 95 ? -2.288 -5.671 16.057 1.00 90.31 95 THR A CA 1
ATOM 720 C C . THR A 1 95 ? -2.807 -4.873 17.259 1.00 90.31 95 THR A C 1
ATOM 722 O O . THR A 1 95 ? -3.181 -5.467 18.271 1.00 90.31 95 THR A O 1
ATOM 725 N N . LEU A 1 96 ? -2.880 -3.538 17.164 1.00 88.38 96 LEU A N 1
ATOM 726 C CA . LEU A 1 96 ? -3.409 -2.677 18.232 1.00 88.38 96 LEU A CA 1
ATOM 727 C C . LEU A 1 96 ? -4.869 -3.011 18.585 1.00 88.38 96 LEU A C 1
ATOM 729 O O . LEU A 1 96 ? -5.230 -3.021 19.760 1.00 88.38 96 LEU A O 1
ATOM 733 N N . LEU A 1 97 ? -5.697 -3.317 17.584 1.00 90.44 97 LEU A N 1
ATOM 734 C CA . LEU A 1 97 ? -7.101 -3.694 17.770 1.00 90.44 97 LEU A CA 1
ATOM 735 C C . LEU A 1 97 ? -7.304 -5.175 18.125 1.00 90.44 97 LEU A C 1
ATOM 737 O O . LEU A 1 97 ? -8.446 -5.579 18.371 1.00 90.44 97 LEU A O 1
ATOM 741 N N . GLN A 1 98 ? -6.209 -5.938 18.239 1.00 92.69 98 GLN A N 1
ATOM 742 C CA . GLN A 1 98 ? -6.175 -7.379 18.510 1.00 92.69 98 GLN A CA 1
ATOM 743 C C . GLN A 1 98 ? -6.853 -8.202 17.405 1.00 92.69 98 GLN A C 1
ATOM 745 O O . GLN A 1 98 ? -7.634 -9.112 17.670 1.00 92.69 98 GLN A O 1
ATOM 750 N N . THR A 1 99 ? -6.555 -7.858 16.155 1.00 93.62 99 THR A N 1
ATOM 751 C CA . THR A 1 99 ? -7.035 -8.525 14.942 1.00 93.62 99 THR A CA 1
ATOM 752 C C . THR A 1 99 ? -5.893 -8.670 13.927 1.00 93.62 99 THR A C 1
ATOM 754 O O . THR A 1 99 ? -4.766 -8.241 14.166 1.00 93.62 99 THR A O 1
ATOM 757 N N . ASP A 1 100 ? -6.180 -9.270 12.777 1.00 91.75 100 ASP A N 1
ATOM 758 C CA . ASP A 1 100 ? -5.344 -9.223 11.579 1.00 91.75 100 ASP A CA 1
ATOM 759 C C . ASP A 1 100 ? -5.912 -8.219 10.541 1.00 91.75 100 ASP A C 1
ATOM 761 O O . ASP A 1 100 ? -7.005 -7.672 10.756 1.00 91.75 100 ASP A O 1
ATOM 765 N N . PRO A 1 101 ? -5.206 -7.938 9.425 1.00 87.38 101 PRO A N 1
ATOM 766 C CA . PRO A 1 101 ? -5.699 -7.034 8.383 1.00 87.38 101 PRO A CA 1
ATOM 767 C C . PRO A 1 101 ? -7.061 -7.428 7.801 1.00 87.38 101 PRO A C 1
ATOM 769 O O . PRO A 1 101 ? -7.848 -6.556 7.437 1.00 87.38 101 PRO A O 1
ATOM 772 N N . THR A 1 102 ? -7.371 -8.725 7.736 1.00 89.69 102 THR A N 1
ATOM 773 C CA . THR A 1 102 ? -8.666 -9.206 7.236 1.00 89.69 102 THR A CA 1
ATOM 774 C C . THR A 1 102 ? -9.769 -8.856 8.225 1.00 89.69 102 THR A C 1
ATOM 776 O O . THR A 1 102 ? -10.784 -8.291 7.835 1.00 89.69 102 THR A O 1
ATOM 779 N N . GLY A 1 103 ? -9.564 -9.110 9.515 1.00 91.06 103 GLY A N 1
ATOM 780 C CA . GLY A 1 103 ? -10.515 -8.724 10.549 1.00 91.06 103 GLY A CA 1
ATOM 781 C C . GLY A 1 103 ? -10.640 -7.205 10.696 1.00 91.06 103 GLY A C 1
ATOM 782 O O . GLY A 1 103 ? -11.738 -6.723 10.957 1.00 91.06 103 GLY A O 1
ATOM 783 N N . LEU A 1 104 ? -9.580 -6.430 10.426 1.00 90.38 104 LEU A N 1
ATOM 784 C CA . LEU A 1 104 ? -9.675 -4.968 10.329 1.00 90.38 104 LEU A CA 1
ATOM 785 C C . LEU A 1 104 ? -10.660 -4.549 9.224 1.00 90.38 104 LEU A C 1
ATOM 787 O O . LEU A 1 104 ? -11.499 -3.679 9.446 1.00 90.38 104 LEU A O 1
ATOM 791 N N . ASN A 1 105 ? -10.608 -5.200 8.059 1.00 88.94 105 ASN A N 1
ATOM 792 C CA . ASN A 1 105 ? -11.574 -4.967 6.983 1.00 88.94 105 ASN A CA 1
ATOM 793 C C . ASN A 1 105 ? -13.001 -5.321 7.386 1.00 88.94 105 ASN A C 1
ATOM 795 O O . ASN A 1 105 ? -13.931 -4.579 7.093 1.00 88.94 105 ASN A O 1
ATOM 799 N N . GLU A 1 106 ? -13.182 -6.469 8.040 1.00 91.94 106 GLU A N 1
ATOM 800 C CA . GLU A 1 106 ? -14.506 -6.910 8.473 1.00 91.94 106 GLU A CA 1
ATOM 801 C C . GLU A 1 106 ? -15.105 -5.954 9.510 1.00 91.94 106 GLU A C 1
ATOM 803 O O . GLU A 1 106 ? -16.276 -5.593 9.397 1.00 91.94 106 GLU A O 1
ATOM 808 N N . LEU A 1 107 ? -14.298 -5.467 10.459 1.00 92.38 107 LEU A N 1
ATOM 809 C CA . LEU A 1 107 ? -14.705 -4.436 11.417 1.00 92.38 107 LEU A CA 1
ATOM 810 C C . LEU A 1 107 ? -15.154 -3.157 10.702 1.00 92.38 107 LEU A C 1
ATOM 812 O O . LEU A 1 107 ? -16.220 -2.622 11.007 1.00 92.38 107 LEU A O 1
ATOM 816 N N . ALA A 1 108 ? -14.377 -2.690 9.722 1.00 93.31 108 ALA A N 1
ATOM 817 C CA . ALA A 1 108 ? -14.648 -1.441 9.014 1.00 93.31 108 ALA A CA 1
ATOM 818 C C . ALA A 1 108 ? -16.017 -1.415 8.305 1.00 93.31 108 ALA A C 1
ATOM 820 O O . ALA A 1 108 ? -16.605 -0.346 8.153 1.00 93.31 108 ALA A O 1
ATOM 821 N N . LYS A 1 109 ? -16.574 -2.572 7.916 1.00 90.69 109 LYS A N 1
ATOM 822 C CA . LYS A 1 109 ? -17.871 -2.655 7.211 1.00 90.69 109 LYS A CA 1
ATOM 823 C C . LYS A 1 109 ? -19.063 -2.153 8.027 1.00 90.69 109 LYS A C 1
ATOM 825 O O . LYS A 1 109 ? -20.080 -1.797 7.444 1.00 90.69 109 LYS A O 1
ATOM 830 N N . SER A 1 110 ? -18.960 -2.163 9.355 1.00 92.56 110 SER A N 1
ATOM 831 C CA . SER A 1 110 ? -20.041 -1.752 10.267 1.00 92.56 110 SER A CA 1
ATOM 832 C C . SER A 1 110 ? -19.788 -0.385 10.917 1.00 92.56 110 SER A C 1
ATOM 834 O O . SER A 1 110 ? -20.411 -0.050 11.935 1.00 92.56 110 SER A O 1
ATOM 836 N N . ALA A 1 111 ? -18.853 0.387 10.356 1.00 94.19 111 ALA A N 1
ATOM 837 C CA . ALA A 1 111 ? -18.558 1.740 10.794 1.00 94.19 111 ALA A CA 1
ATOM 838 C C . ALA A 1 111 ? -19.740 2.683 10.532 1.00 94.19 111 ALA A C 1
ATOM 840 O O . ALA A 1 111 ? -20.472 2.562 9.552 1.00 94.19 111 ALA A O 1
ATOM 841 N N . GLN A 1 112 ? -19.913 3.636 11.434 1.00 93.31 112 GLN A N 1
ATOM 842 C CA . GLN A 1 112 ? -20.874 4.731 11.361 1.00 93.31 112 GLN A CA 1
ATOM 843 C C . GLN A 1 112 ? -20.176 6.092 11.337 1.00 93.31 112 GLN A C 1
ATOM 845 O O . GLN A 1 112 ? -20.760 7.060 10.857 1.00 93.31 112 GLN A O 1
ATOM 850 N N . THR A 1 113 ? -18.938 6.166 11.833 1.00 92.75 113 THR A N 1
ATOM 851 C CA . THR A 1 113 ? -18.180 7.415 11.949 1.00 92.75 113 THR A CA 1
ATOM 852 C C . THR A 1 113 ? -16.771 7.250 11.394 1.00 92.75 113 THR A C 1
ATOM 854 O O . THR A 1 113 ? -16.113 6.239 11.628 1.00 92.75 113 THR A O 1
ATOM 857 N N . ILE A 1 114 ? -16.293 8.276 10.688 1.00 92.06 114 ILE A N 1
ATOM 858 C CA . ILE A 1 114 ? -14.899 8.396 10.259 1.00 92.06 114 ILE A CA 1
ATOM 859 C C . ILE A 1 114 ? -14.225 9.487 11.087 1.00 92.06 114 ILE A C 1
ATOM 861 O O . ILE A 1 114 ? -14.643 10.645 11.075 1.00 92.06 114 ILE A O 1
ATOM 865 N N . TYR A 1 115 ? -13.163 9.111 11.787 1.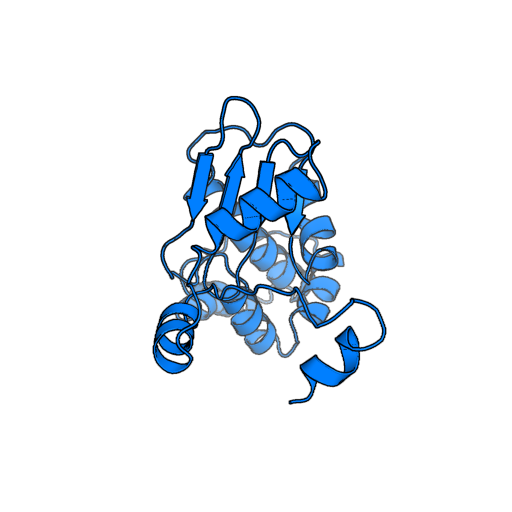00 90.69 115 TYR A N 1
ATOM 866 C CA . TYR A 1 115 ? -12.309 9.993 12.562 1.00 90.69 115 TYR A CA 1
ATOM 867 C C . TYR A 1 115 ? -11.095 10.434 11.734 1.00 90.69 115 TYR A C 1
ATOM 869 O O . TYR A 1 115 ? -10.519 9.632 10.991 1.00 90.69 115 TYR A O 1
ATOM 877 N N . PRO A 1 116 ? -10.658 11.695 11.867 1.00 84.56 116 PRO A N 1
ATOM 878 C CA . PRO A 1 116 ? -9.431 12.152 11.234 1.00 84.56 116 PRO A CA 1
ATOM 879 C C . PRO A 1 116 ? -8.217 11.543 11.951 1.00 84.56 116 PRO A C 1
ATOM 881 O O . PRO A 1 116 ? -7.929 11.885 13.094 1.00 84.56 116 PRO A O 1
ATOM 884 N N . ILE A 1 117 ? -7.495 10.653 11.267 1.00 85.69 117 ILE A N 1
ATOM 885 C CA . ILE A 1 117 ? -6.271 10.009 11.768 1.00 85.69 117 ILE A CA 1
ATOM 886 C C . ILE A 1 117 ? -5.120 10.323 10.813 1.00 85.69 117 ILE A C 1
ATOM 888 O O . ILE A 1 117 ? -5.279 10.215 9.594 1.00 85.69 117 ILE A O 1
ATOM 892 N N . ALA A 1 118 ? -3.952 10.708 11.335 1.00 75.69 118 ALA A N 1
ATOM 893 C CA . ALA A 1 118 ? -2.803 11.016 10.498 1.00 75.69 118 ALA A CA 1
ATOM 894 C C . ALA A 1 118 ? -2.014 9.733 10.173 1.00 75.69 118 ALA A C 1
ATOM 896 O O . ALA A 1 118 ? -1.316 9.166 11.013 1.00 75.69 118 ALA A O 1
ATOM 897 N N . SER A 1 119 ? -2.059 9.284 8.916 1.00 67.62 119 SER A N 1
ATOM 898 C CA . SER A 1 119 ? -1.312 8.100 8.457 1.00 67.62 119 SER A CA 1
ATOM 899 C C . SER A 1 119 ? 0.172 8.423 8.210 1.00 67.62 119 SER A C 1
ATOM 901 O O . SER A 1 119 ? 0.629 8.509 7.075 1.00 67.62 119 SER A O 1
ATOM 903 N N . ARG A 1 120 ? 0.938 8.682 9.282 1.00 68.69 120 ARG A N 1
ATOM 904 C CA . ARG A 1 120 ? 2.345 9.136 9.194 1.00 68.69 120 ARG A CA 1
ATOM 905 C C . ARG A 1 120 ? 3.371 8.006 9.242 1.00 68.69 120 ARG A C 1
ATOM 907 O O . ARG A 1 120 ? 4.181 7.860 8.342 1.00 68.69 120 ARG A O 1
ATOM 914 N N . CYS A 1 121 ? 3.410 7.260 10.338 1.00 67.25 121 CYS A N 1
ATOM 915 C CA . CYS A 1 121 ? 4.365 6.179 10.576 1.00 67.25 121 CYS A CA 1
ATOM 916 C C . CYS A 1 121 ? 3.780 5.275 11.661 1.00 67.25 121 CYS A C 1
ATOM 918 O O . CYS A 1 121 ? 3.197 5.780 12.622 1.00 67.25 121 CYS A O 1
ATOM 920 N N . GLY A 1 122 ? 3.959 3.955 11.537 1.00 63.66 122 GLY A N 1
ATOM 921 C CA . GLY A 1 122 ? 3.442 2.963 12.489 1.00 63.66 122 GLY A CA 1
ATOM 922 C C . GLY A 1 122 ? 3.798 3.24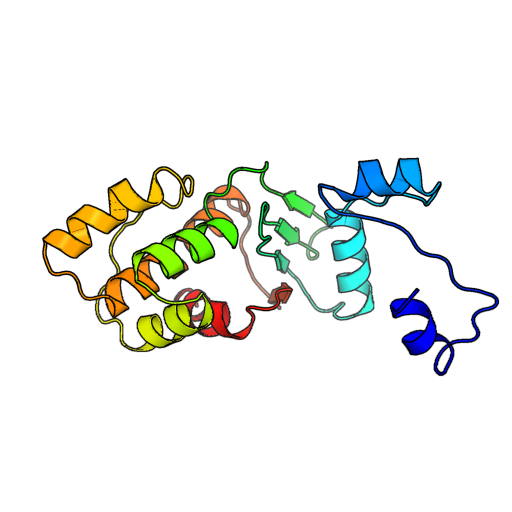4 13.957 1.00 63.66 122 GLY A C 1
ATOM 923 O O . GLY A 1 122 ? 3.010 2.940 14.848 1.00 63.66 122 GLY A O 1
ATOM 924 N N . VAL A 1 123 ? 4.931 3.910 14.215 1.00 67.50 123 VAL A N 1
ATOM 925 C CA . VAL A 1 123 ? 5.357 4.329 15.565 1.00 67.50 123 VAL A CA 1
ATOM 926 C C . VAL A 1 123 ? 4.395 5.351 16.183 1.00 67.50 123 VAL A C 1
ATOM 928 O O . VAL A 1 123 ? 4.104 5.279 17.373 1.00 67.50 123 VAL A O 1
ATOM 931 N N . PHE A 1 124 ? 3.868 6.274 15.377 1.00 71.38 124 PHE A N 1
ATOM 932 C CA . PHE A 1 124 ? 2.946 7.324 15.824 1.00 71.38 124 PHE A CA 1
ATOM 933 C C . PHE A 1 124 ? 1.474 6.954 15.639 1.00 71.38 124 PHE A C 1
ATOM 935 O O . PHE A 1 124 ? 0.607 7.628 16.182 1.00 71.38 124 PHE A O 1
ATOM 942 N N . ALA A 1 125 ? 1.183 5.859 14.936 1.00 70.88 125 ALA A N 1
ATOM 943 C CA . ALA A 1 125 ? -0.175 5.373 14.710 1.00 70.88 125 ALA A CA 1
ATOM 944 C C . ALA A 1 125 ? -0.949 5.166 16.027 1.00 70.88 125 ALA A C 1
ATOM 946 O O . ALA A 1 125 ? -2.127 5.497 16.135 1.00 70.88 125 ALA A O 1
ATOM 947 N N . LYS A 1 126 ? -0.258 4.685 17.070 1.00 77.69 126 LYS A N 1
ATOM 948 C CA . LYS A 1 126 ? -0.829 4.540 18.417 1.00 77.69 126 LYS A CA 1
ATOM 949 C C . LYS A 1 126 ? -1.209 5.878 19.047 1.00 77.69 126 LYS A C 1
ATOM 951 O O . LYS A 1 126 ? -2.192 5.926 19.774 1.00 77.69 126 LYS A O 1
ATOM 956 N N . THR A 1 127 ? -0.456 6.942 18.784 1.00 82.25 127 THR A N 1
ATOM 957 C CA . THR A 1 127 ? -0.708 8.265 19.368 1.00 82.25 127 THR A CA 1
ATOM 958 C C . THR A 1 127 ? -2.036 8.848 18.896 1.00 82.25 127 THR A C 1
ATOM 960 O O . THR A 1 127 ? -2.704 9.510 19.681 1.00 82.25 127 THR A O 1
ATOM 963 N N . ASP A 1 128 ? -2.448 8.543 17.664 1.00 82.56 128 ASP A N 1
ATOM 964 C CA . ASP A 1 128 ? -3.718 9.021 17.115 1.00 82.56 128 ASP A CA 1
ATOM 965 C C . ASP A 1 128 ? -4.893 8.095 17.477 1.00 82.56 128 ASP A C 1
ATOM 967 O O . ASP A 1 128 ? -6.001 8.562 17.728 1.00 82.56 128 ASP A O 1
ATOM 971 N N . VAL A 1 129 ? -4.666 6.777 17.539 1.00 88.56 129 VAL A N 1
ATOM 972 C CA . VAL A 1 129 ? -5.741 5.795 17.783 1.00 88.56 129 VAL A CA 1
ATOM 973 C C . VAL A 1 129 ? -6.041 5.580 19.265 1.00 88.56 129 VAL A C 1
ATOM 975 O O . VAL A 1 129 ? -7.197 5.388 19.641 1.00 88.56 129 VAL A O 1
ATOM 978 N N . GLN A 1 130 ? -5.024 5.590 20.129 1.00 88.62 130 GLN A N 1
ATOM 979 C CA . GLN A 1 130 ? -5.200 5.281 21.548 1.00 88.62 130 GLN A CA 1
ATOM 980 C C . GLN A 1 130 ? -6.143 6.259 22.273 1.00 88.62 130 GLN A C 1
ATOM 982 O O . GLN A 1 130 ? -6.956 5.780 23.064 1.00 88.62 130 GLN A O 1
ATOM 987 N N . PRO A 1 131 ? -6.103 7.585 22.023 1.00 91.75 131 PRO A N 1
ATOM 988 C CA . PRO A 1 131 ? -7.069 8.512 22.610 1.00 91.75 131 PRO A CA 1
ATOM 989 C C . PRO A 1 131 ? -8.510 8.181 22.215 1.00 91.75 131 P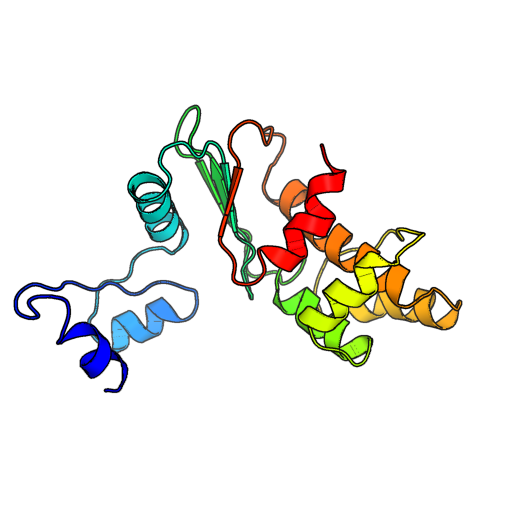RO A C 1
ATOM 991 O O . PRO A 1 131 ? -9.362 8.087 23.091 1.00 91.75 131 PRO A O 1
ATOM 994 N N . LEU A 1 132 ? -8.759 7.883 20.934 1.00 92.56 132 LEU A N 1
ATOM 995 C CA . LEU A 1 132 ? -10.089 7.509 20.438 1.00 92.56 132 LEU A CA 1
ATOM 996 C C . LEU A 1 132 ? -10.613 6.245 21.132 1.00 92.56 132 LEU A C 1
ATOM 998 O O . LEU A 1 132 ? -11.764 6.199 21.559 1.00 92.56 132 LEU A O 1
ATOM 1002 N N . LEU A 1 133 ? -9.756 5.233 21.307 1.00 91.69 133 LEU A N 1
ATOM 1003 C CA . LEU A 1 133 ? -10.109 4.029 22.067 1.00 91.69 133 LEU A CA 1
ATOM 1004 C C . LEU A 1 133 ? -10.469 4.353 23.522 1.00 91.69 133 LEU A C 1
ATOM 1006 O O . LEU A 1 133 ? -11.438 3.811 24.048 1.00 91.69 133 LEU A O 1
ATOM 1010 N N . ASN A 1 134 ? -9.703 5.233 24.169 1.00 92.69 134 ASN A N 1
ATOM 1011 C CA . ASN A 1 134 ? -9.939 5.629 25.559 1.00 92.69 134 ASN A CA 1
ATOM 1012 C C . ASN A 1 134 ? -11.227 6.455 25.721 1.00 92.69 134 ASN A C 1
ATOM 101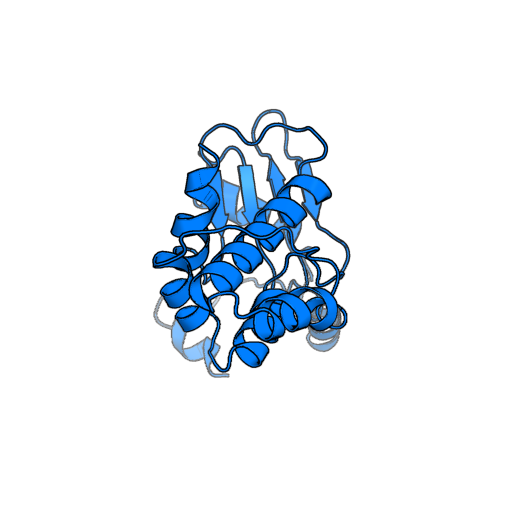4 O O . ASN A 1 134 ? -11.877 6.372 26.760 1.00 92.69 134 ASN A O 1
ATOM 1018 N N . GLU A 1 135 ? -11.606 7.220 24.698 1.00 94.56 135 GLU A N 1
ATOM 1019 C CA . GLU A 1 135 ? -12.861 7.979 24.624 1.00 94.56 135 GLU A CA 1
ATOM 1020 C C . GLU A 1 135 ? -14.075 7.099 24.276 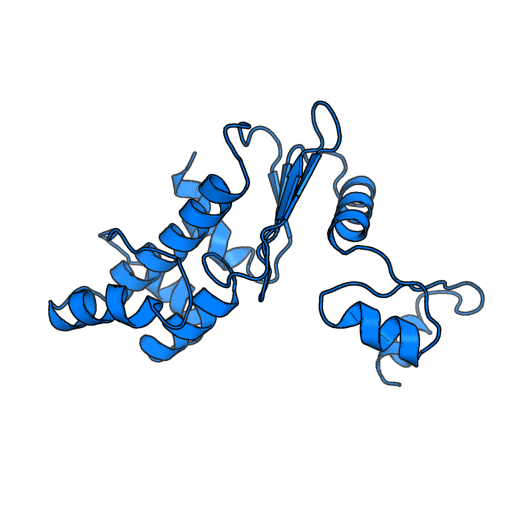1.00 94.56 135 GLU A C 1
ATOM 1022 O O . GLU A 1 135 ? -15.206 7.581 24.234 1.00 94.56 135 GLU A O 1
ATOM 1027 N N . GLY A 1 136 ? -13.865 5.795 24.065 1.00 94.31 136 GLY A N 1
ATOM 1028 C CA . GLY A 1 136 ? -14.930 4.836 23.786 1.00 94.31 136 GLY A CA 1
ATOM 1029 C C . GLY A 1 136 ? -15.354 4.785 22.319 1.00 94.31 136 GLY A C 1
ATOM 1030 O O . GLY A 1 136 ? -16.435 4.273 22.025 1.00 94.31 136 GLY A O 1
ATOM 1031 N N . ALA A 1 137 ? -14.525 5.284 21.394 1.00 95.38 137 ALA A N 1
ATOM 1032 C CA . ALA A 1 137 ? -14.776 5.121 19.969 1.00 95.38 137 ALA A CA 1
ATOM 1033 C C . ALA A 1 137 ? -14.867 3.633 19.610 1.00 95.38 137 ALA A C 1
ATOM 1035 O O . ALA A 1 137 ? -14.105 2.785 20.093 1.00 95.38 137 ALA A O 1
ATOM 1036 N N . ARG A 1 138 ? -15.823 3.308 18.740 1.00 95.88 138 ARG A N 1
ATOM 1037 C CA . ARG A 1 138 ? -16.064 1.932 18.320 1.00 95.88 138 ARG A CA 1
ATOM 1038 C C . ARG A 1 138 ? -14.888 1.420 17.495 1.00 95.88 138 ARG A C 1
ATOM 1040 O O . ARG A 1 138 ? -14.334 2.137 16.663 1.00 95.88 138 ARG A O 1
ATOM 1047 N N . LYS A 1 139 ? -14.540 0.143 17.672 1.00 94.50 139 LYS A N 1
ATOM 1048 C CA . LYS A 1 139 ? -13.463 -0.491 16.895 1.00 94.50 139 LYS A CA 1
ATOM 1049 C C . LYS A 1 139 ? -13.756 -0.485 15.395 1.00 94.50 139 LYS A C 1
ATOM 1051 O O . LYS A 1 139 ? -12.826 -0.346 14.610 1.00 94.50 139 LYS A O 1
ATOM 1056 N N . GLU A 1 140 ? -15.028 -0.602 15.013 1.00 95.19 140 GLU A N 1
ATOM 1057 C CA . GLU A 1 140 ? -15.466 -0.528 13.614 1.00 95.19 140 GLU A CA 1
ATOM 1058 C C . GLU A 1 140 ? -15.159 0.844 13.001 1.00 95.19 140 GLU A C 1
ATOM 1060 O O . GLU A 1 140 ? -14.573 0.923 11.922 1.00 95.19 140 GLU A O 1
ATOM 1065 N N . ASP A 1 141 ? -15.478 1.919 13.729 1.00 94.94 141 ASP A N 1
ATOM 1066 C CA . ASP A 1 141 ? -15.228 3.296 13.295 1.00 94.94 141 ASP A CA 1
ATOM 1067 C C . ASP A 1 141 ? -13.727 3.571 13.174 1.00 94.94 141 ASP A C 1
ATOM 1069 O O . ASP A 1 141 ? -13.266 4.134 12.181 1.00 94.94 141 ASP A O 1
ATOM 1073 N N . ILE A 1 142 ? -12.932 3.113 14.145 1.00 93.25 142 ILE A N 1
ATOM 1074 C CA . ILE A 1 142 ? -11.469 3.219 14.090 1.00 93.25 142 ILE A CA 1
ATOM 1075 C C . ILE A 1 142 ? -10.919 2.444 12.890 1.00 93.25 142 ILE A C 1
ATOM 1077 O O . ILE A 1 142 ? -10.081 2.971 12.161 1.00 93.25 142 ILE A O 1
ATOM 1081 N N . ALA A 1 143 ? -11.389 1.218 12.652 1.00 92.62 143 ALA A N 1
ATOM 1082 C CA . ALA A 1 143 ? -10.933 0.403 11.533 1.00 92.62 143 ALA A CA 1
ATOM 1083 C C . ALA A 1 143 ? -11.187 1.096 10.185 1.00 92.62 143 ALA A C 1
ATOM 1085 O O . ALA A 1 143 ? -10.265 1.217 9.375 1.00 92.62 143 ALA A O 1
ATOM 1086 N N . ALA A 1 144 ? -12.393 1.630 9.974 1.00 92.44 144 ALA A N 1
ATOM 1087 C CA . ALA A 1 144 ? -12.717 2.384 8.765 1.00 92.44 144 ALA A CA 1
ATOM 1088 C C . ALA A 1 144 ? -11.890 3.673 8.645 1.00 92.44 144 ALA A C 1
ATOM 1090 O O . ALA A 1 144 ? -11.348 3.960 7.579 1.00 92.44 144 ALA A O 1
ATOM 1091 N N . SER A 1 145 ? -11.712 4.407 9.746 1.00 91.69 145 SER A N 1
ATOM 1092 C CA . SER A 1 145 ? -10.897 5.631 9.796 1.00 91.69 145 SER A CA 1
ATOM 1093 C C . SER A 1 145 ? -9.439 5.380 9.410 1.00 91.69 145 SER A C 1
ATOM 1095 O O . SER A 1 145 ? -8.800 6.202 8.757 1.00 91.69 145 SER A O 1
ATOM 1097 N N . ILE A 1 146 ? -8.910 4.214 9.774 1.00 88.75 146 ILE A N 1
ATOM 1098 C CA . ILE A 1 146 ? -7.537 3.812 9.480 1.00 88.75 146 ILE A CA 1
ATOM 1099 C C . ILE A 1 146 ? -7.367 3.466 8.012 1.00 88.75 146 ILE A C 1
ATOM 1101 O O . ILE A 1 146 ? -6.460 4.002 7.373 1.00 88.75 146 ILE A O 1
ATOM 1105 N N . LEU A 1 147 ? -8.255 2.644 7.453 1.00 88.31 147 LEU A N 1
ATOM 1106 C CA . LEU A 1 147 ? -8.234 2.348 6.021 1.00 88.31 147 LEU A CA 1
ATOM 1107 C C . LEU A 1 147 ? -8.409 3.629 5.198 1.00 88.31 147 LEU A C 1
ATOM 1109 O O . LEU A 1 147 ? -7.687 3.848 4.226 1.00 88.31 147 LEU A O 1
ATOM 1113 N N . GLN A 1 148 ? -9.284 4.525 5.654 1.00 87.19 148 GLN A N 1
ATOM 1114 C CA . GLN A 1 148 ? -9.477 5.831 5.046 1.00 87.19 148 GLN A CA 1
ATOM 1115 C C . GLN A 1 148 ? -8.214 6.694 5.097 1.00 87.19 148 GLN A C 1
ATOM 1117 O O . GLN A 1 148 ? -7.845 7.314 4.101 1.00 87.19 148 GLN A O 1
ATOM 1122 N N . SER A 1 149 ? -7.525 6.728 6.239 1.00 87.00 149 SER A N 1
ATOM 1123 C CA . SER A 1 149 ? -6.287 7.496 6.392 1.00 87.00 149 SER A CA 1
ATOM 1124 C C . SER A 1 149 ? -5.202 7.039 5.414 1.00 87.00 149 SER A C 1
ATOM 1126 O O . SER A 1 149 ? -4.466 7.875 4.892 1.00 87.00 149 SER A O 1
ATOM 1128 N N . VAL A 1 150 ? -5.149 5.735 5.114 1.00 86.06 150 VAL A N 1
ATOM 1129 C CA . VAL A 1 150 ? -4.226 5.165 4.129 1.00 86.06 150 VAL A CA 1
ATOM 1130 C C . VAL A 1 150 ? -4.575 5.655 2.727 1.00 86.06 150 VAL A C 1
ATOM 1132 O O . VAL A 1 150 ? -3.707 6.205 2.058 1.00 86.06 150 VAL A O 1
ATOM 1135 N N . VAL A 1 151 ? -5.846 5.558 2.316 1.00 84.31 151 VAL A N 1
ATOM 1136 C CA . VAL A 1 151 ? -6.308 6.077 1.012 1.00 84.31 151 VAL A CA 1
ATOM 1137 C C . VAL A 1 151 ? -5.963 7.557 0.859 1.00 84.31 151 VAL A C 1
ATOM 1139 O O . VAL A 1 151 ? -5.338 7.956 -0.126 1.00 84.31 151 VAL A O 1
ATOM 1142 N N . THR A 1 152 ? -6.334 8.373 1.848 1.00 83.69 152 THR A N 1
ATOM 1143 C CA . THR A 1 152 ? -6.090 9.818 1.824 1.00 83.69 152 THR A CA 1
ATOM 1144 C C . THR A 1 152 ? -4.601 10.126 1.713 1.00 83.69 152 THR A C 1
ATOM 1146 O O . THR A 1 152 ? -4.218 10.995 0.929 1.00 83.69 152 THR A O 1
ATOM 1149 N N . GLN A 1 153 ? -3.757 9.416 2.463 1.00 82.69 153 GLN A N 1
ATOM 1150 C CA . GLN A 1 153 ? -2.311 9.614 2.447 1.00 82.69 153 GLN A CA 1
ATOM 1151 C C . GLN A 1 153 ? -1.699 9.247 1.094 1.00 82.69 153 GLN A C 1
ATOM 1153 O O . GLN A 1 153 ? -0.903 10.019 0.561 1.00 82.69 153 GLN A O 1
ATOM 1158 N N . THR A 1 154 ? -2.093 8.116 0.507 1.00 82.38 154 THR A N 1
ATOM 1159 C CA . THR A 1 154 ? -1.591 7.676 -0.799 1.00 82.38 154 THR A CA 1
ATOM 1160 C C . THR A 1 154 ? -1.978 8.657 -1.897 1.00 82.38 154 THR A C 1
ATOM 1162 O O . THR A 1 154 ? -1.118 9.102 -2.655 1.00 82.38 154 THR A O 1
ATOM 1165 N N . ILE A 1 155 ? -3.251 9.057 -1.961 1.00 83.75 155 ILE A N 1
ATOM 1166 C CA . ILE A 1 155 ? -3.720 10.007 -2.976 1.00 83.75 155 ILE A CA 1
ATOM 1167 C C . ILE A 1 155 ? -3.052 11.370 -2.771 1.00 83.75 155 ILE A C 1
ATOM 1169 O O . ILE A 1 155 ? -2.500 11.929 -3.715 1.00 83.75 155 ILE A O 1
ATOM 1173 N N . SER A 1 156 ? -3.039 11.897 -1.547 1.00 83.25 156 SER A N 1
ATOM 1174 C CA . SER A 1 156 ? -2.468 13.226 -1.280 1.00 83.25 156 SER A CA 1
ATOM 1175 C C . SER A 1 156 ? -0.960 13.268 -1.527 1.00 83.25 156 SER A C 1
ATOM 1177 O O . SER A 1 156 ? -0.453 14.254 -2.056 1.00 83.25 156 SER A O 1
ATOM 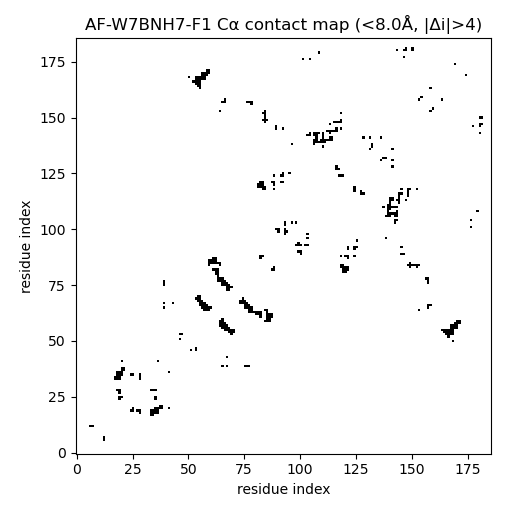1179 N N . GLY A 1 157 ? -0.246 12.200 -1.163 1.00 83.56 157 GLY A N 1
ATOM 1180 C CA . GLY A 1 157 ? 1.206 12.119 -1.290 1.00 83.56 157 GLY A CA 1
ATOM 1181 C C . GLY A 1 157 ? 1.694 11.822 -2.706 1.00 83.56 157 GLY A C 1
ATOM 1182 O O . GLY A 1 157 ? 2.783 12.262 -3.063 1.00 83.56 157 GLY A O 1
ATOM 1183 N N . LEU A 1 158 ? 0.912 11.091 -3.510 1.00 86.25 158 LEU A N 1
ATOM 1184 C CA . LEU A 1 158 ? 1.363 10.606 -4.817 1.00 86.25 158 LEU A CA 1
ATOM 1185 C C . LEU A 1 158 ? 0.594 11.186 -6.004 1.00 86.25 158 LEU A C 1
ATOM 1187 O O . LEU A 1 158 ? 1.171 11.315 -7.083 1.00 86.25 158 LEU A O 1
ATOM 1191 N N . ALA A 1 159 ? -0.676 11.572 -5.859 1.00 85.75 159 ALA A N 1
ATOM 1192 C CA . ALA A 1 159 ? -1.441 12.118 -6.979 1.00 85.75 159 ALA A CA 1
ATOM 1193 C C . ALA A 1 159 ? -1.038 13.560 -7.325 1.00 85.75 159 ALA A C 1
ATOM 1195 O O . ALA A 1 159 ? -1.141 13.940 -8.489 1.00 85.75 159 ALA A O 1
ATOM 1196 N N . CYS A 1 160 ? -0.523 14.349 -6.373 1.00 81.88 160 CYS A N 1
ATOM 1197 C CA . CYS A 1 160 ? 0.018 15.708 -6.579 1.00 81.88 160 CYS A CA 1
ATOM 1198 C C . CYS A 1 160 ? -0.828 16.592 -7.522 1.00 81.88 160 CYS A C 1
ATOM 1200 O O . CYS A 1 160 ? -0.298 17.260 -8.407 1.00 81.88 160 CYS A O 1
ATOM 1202 N N . GLY A 1 161 ? -2.157 16.549 -7.380 1.00 81.19 161 GLY A N 1
ATOM 1203 C CA . GLY A 1 161 ? -3.095 17.320 -8.205 1.00 81.19 161 GLY A CA 1
ATOM 1204 C C . GLY A 1 161 ? -3.410 16.733 -9.588 1.00 81.19 161 GLY A C 1
ATOM 1205 O O . GLY A 1 161 ? -4.277 17.268 -10.279 1.00 81.19 161 GLY A O 1
ATOM 1206 N N . ARG A 1 162 ? -2.778 15.625 -9.993 1.00 84.94 162 ARG A N 1
ATOM 1207 C CA . ARG A 1 162 ? -3.178 14.873 -11.187 1.00 84.94 162 ARG A CA 1
ATOM 1208 C C . ARG A 1 162 ? -4.460 14.085 -10.870 1.00 84.94 162 ARG A C 1
ATOM 1210 O O . ARG A 1 162 ? -4.501 13.376 -9.864 1.00 84.94 162 ARG A O 1
ATOM 1217 N N . PRO A 1 163 ? -5.529 14.239 -11.668 1.00 81.88 163 PRO A N 1
ATOM 1218 C CA . PRO A 1 163 ? -6.800 13.584 -11.389 1.00 81.88 163 PRO A CA 1
ATOM 1219 C C . PRO A 1 163 ? -6.716 12.074 -11.644 1.00 81.88 163 PRO A C 1
ATOM 1221 O O . PRO A 1 163 ? -6.170 11.642 -12.656 1.00 81.88 163 PRO A O 1
ATOM 1224 N N . ILE A 1 164 ? -7.324 11.293 -10.753 1.00 83.12 164 ILE A N 1
ATOM 1225 C CA . ILE A 1 164 ? -7.485 9.839 -10.874 1.00 83.12 164 ILE A CA 1
ATOM 1226 C C . ILE A 1 164 ? -8.838 9.600 -11.560 1.00 83.12 164 ILE A C 1
ATOM 1228 O O . ILE A 1 164 ? -9.897 9.734 -10.943 1.00 83.12 164 ILE A O 1
ATOM 1232 N N . ARG A 1 165 ? -8.815 9.373 -12.875 1.00 76.50 165 ARG A N 1
ATOM 1233 C CA . ARG A 1 165 ? -10.002 9.212 -13.733 1.00 76.50 165 ARG A CA 1
ATOM 1234 C C . ARG A 1 165 ? -9.788 8.050 -14.698 1.00 76.50 165 ARG A C 1
ATOM 1236 O O . ARG A 1 165 ? -8.643 7.762 -15.025 1.00 76.50 165 ARG A O 1
ATOM 1243 N N . GLY A 1 166 ? -10.889 7.487 -15.190 1.00 71.75 166 GLY A N 1
ATOM 1244 C CA . GLY A 1 166 ? -10.868 6.397 -16.163 1.00 71.75 166 GLY A CA 1
ATOM 1245 C C . GLY A 1 166 ? -10.841 5.017 -15.509 1.00 71.75 166 GLY A C 1
ATOM 1246 O O . GLY A 1 166 ? -11.220 4.878 -14.342 1.00 71.75 166 GLY A O 1
ATOM 1247 N N . GLU A 1 167 ? -10.418 4.008 -16.264 1.00 67.50 167 GLU A N 1
ATOM 1248 C CA . GLU A 1 167 ? -10.286 2.640 -15.763 1.00 67.50 167 GLU A CA 1
ATOM 1249 C C . GLU A 1 167 ? -9.122 2.576 -14.772 1.00 67.50 167 GLU A C 1
ATOM 1251 O O . GLU A 1 167 ? -7.966 2.847 -15.107 1.00 67.50 167 GLU A O 1
ATOM 1256 N N . SER A 1 168 ? -9.433 2.253 -13.517 1.00 62.81 168 SER A N 1
ATOM 1257 C CA . SER A 1 168 ? -8.444 2.204 -12.440 1.00 62.81 168 SER A CA 1
ATOM 1258 C C . SER A 1 168 ? -8.127 0.763 -12.053 1.00 62.81 168 SER A C 1
ATOM 1260 O O . SER A 1 168 ? -9.003 -0.015 -11.671 1.00 62.81 168 SER A O 1
ATOM 1262 N N . GLY A 1 169 ? -6.845 0.411 -12.136 1.00 56.88 169 GLY A N 1
ATOM 1263 C CA . GLY A 1 169 ? -6.321 -0.881 -11.711 1.00 56.88 169 GLY A CA 1
ATOM 1264 C C . GLY A 1 169 ? -5.772 -0.804 -10.287 1.00 56.88 169 GLY A C 1
ATOM 1265 O O . GLY A 1 169 ? -4.979 0.076 -9.960 1.00 56.88 169 GLY A O 1
ATOM 1266 N N . PHE A 1 170 ? -6.150 -1.749 -9.427 1.00 58.09 170 PHE A N 1
ATOM 1267 C CA . PHE A 1 170 ? -5.533 -1.920 -8.108 1.00 58.09 170 PHE A CA 1
ATOM 1268 C C . PHE A 1 170 ? -4.804 -3.259 -8.065 1.00 58.09 170 PHE A C 1
ATOM 1270 O O . PHE A 1 170 ? -5.430 -4.311 -8.187 1.00 58.09 170 PHE A O 1
ATOM 1277 N N . SER A 1 171 ? -3.488 -3.232 -7.858 1.00 45.38 171 SER A N 1
ATOM 1278 C CA . SER A 1 171 ? -2.670 -4.441 -7.728 1.00 45.38 171 SER A CA 1
ATOM 1279 C C . SER A 1 171 ? -2.307 -4.652 -6.256 1.00 45.38 171 SER A C 1
ATOM 1281 O O . SER A 1 171 ? -1.364 -4.054 -5.751 1.00 45.38 171 SER A O 1
ATOM 1283 N N . TRP A 1 172 ? -3.098 -5.449 -5.520 1.00 45.59 172 TRP A N 1
ATOM 1284 C CA . TRP A 1 172 ? -2.699 -5.975 -4.203 1.00 45.59 172 TRP A CA 1
ATOM 1285 C C . TRP A 1 172 ? -3.458 -7.248 -3.808 1.00 45.59 172 TRP A C 1
ATOM 1287 O O . TRP A 1 172 ? -4.606 -7.472 -4.191 1.00 45.59 172 TRP A O 1
ATOM 1297 N N . ARG A 1 173 ? -2.872 -8.008 -2.873 1.00 35.12 173 ARG A N 1
ATOM 1298 C CA . ARG A 1 173 ? -3.486 -9.114 -2.100 1.00 35.12 173 ARG A CA 1
ATOM 1299 C C . ARG A 1 173 ? -4.679 -8.688 -1.208 1.00 35.12 173 ARG A C 1
ATOM 1301 O O . ARG A 1 173 ? -5.263 -9.517 -0.522 1.00 35.12 173 ARG A O 1
ATOM 1308 N N . SER A 1 174 ? -5.034 -7.403 -1.251 1.00 38.38 174 SER A N 1
ATOM 1309 C CA . SER A 1 174 ? -6.024 -6.680 -0.441 1.00 38.38 174 SER A CA 1
ATOM 1310 C C . SER A 1 174 ? -7.065 -5.996 -1.331 1.00 38.38 174 SER A C 1
ATOM 1312 O O . SER A 1 174 ? -7.719 -5.049 -0.902 1.00 38.38 174 SER A O 1
ATOM 1314 N N . ILE A 1 175 ? -7.255 -6.475 -2.566 1.00 41.88 175 ILE A N 1
ATOM 1315 C CA . ILE A 1 175 ? -8.324 -6.026 -3.476 1.00 41.88 175 ILE A CA 1
ATOM 1316 C C . ILE A 1 175 ? -9.699 -5.987 -2.778 1.00 41.88 175 ILE A C 1
ATOM 1318 O O . ILE A 1 175 ? -10.497 -5.096 -3.054 1.00 41.88 175 ILE A O 1
ATOM 1322 N N . ASN A 1 176 ? -9.952 -6.872 -1.805 1.00 35.97 176 ASN A N 1
ATOM 1323 C CA . ASN A 1 176 ? -11.190 -6.874 -1.014 1.00 35.97 176 ASN A CA 1
ATOM 1324 C C . ASN A 1 176 ? -11.211 -5.879 0.167 1.00 35.97 176 ASN A C 1
ATOM 1326 O O . ASN A 1 176 ? -12.281 -5.636 0.715 1.00 35.97 176 ASN A O 1
ATOM 1330 N N . LEU A 1 177 ? -10.059 -5.335 0.573 1.00 39.78 177 LEU A N 1
ATOM 1331 C CA . LEU A 1 177 ? -9.915 -4.351 1.658 1.00 39.78 177 LEU A CA 1
ATOM 1332 C C . LEU A 1 177 ? -10.156 -2.919 1.174 1.00 39.78 177 LEU A C 1
ATOM 1334 O O . LEU A 1 177 ? -10.726 -2.100 1.884 1.00 39.78 177 LEU A O 1
ATOM 1338 N N . PHE A 1 178 ? -9.696 -2.616 -0.043 1.00 42.41 178 PHE A N 1
ATOM 1339 C CA . PHE A 1 178 ? -9.772 -1.268 -0.605 1.00 42.41 178 PHE A CA 1
ATOM 1340 C C . PHE A 1 178 ? -10.969 -1.063 -1.530 1.00 42.41 178 PHE A C 1
ATOM 1342 O O . PHE A 1 178 ? -11.424 0.070 -1.645 1.00 42.41 178 PHE A O 1
ATOM 1349 N N . ARG A 1 179 ? -11.567 -2.116 -2.111 1.00 36.47 179 ARG A N 1
ATOM 1350 C CA . ARG A 1 179 ? -12.849 -1.968 -2.828 1.00 36.47 179 ARG A CA 1
ATOM 1351 C C . ARG A 1 179 ? -13.979 -1.456 -1.927 1.00 36.47 179 ARG A C 1
ATOM 1353 O O . ARG A 1 179 ? -14.848 -0.751 -2.410 1.00 36.47 179 ARG A O 1
ATOM 1360 N N . SER A 1 180 ? -13.970 -1.772 -0.635 1.00 34.38 180 SER A N 1
ATOM 1361 C CA . SER A 1 180 ? -14.962 -1.282 0.335 1.00 34.38 180 SER A CA 1
ATOM 1362 C C . SER A 1 180 ? -14.738 0.173 0.761 1.00 34.38 180 SER A C 1
ATOM 1364 O O . SER A 1 180 ? -15.694 0.825 1.163 1.00 34.38 180 SER A O 1
ATOM 1366 N N . VAL A 1 181 ? -13.506 0.690 0.675 1.00 35.88 181 VAL A N 1
ATOM 1367 C CA . VAL A 1 181 ? -13.126 2.004 1.237 1.00 35.88 181 VAL A CA 1
ATOM 1368 C C . VAL A 1 181 ? -12.865 3.053 0.149 1.00 35.88 181 VAL A C 1
ATOM 1370 O O . VAL A 1 181 ? -13.257 4.206 0.297 1.00 35.88 181 VAL A O 1
ATOM 1373 N N . ALA A 1 182 ? -12.278 2.666 -0.987 1.00 32.84 182 ALA A N 1
ATOM 1374 C CA . ALA A 1 182 ? -12.030 3.566 -2.115 1.00 32.84 182 ALA A CA 1
ATOM 1375 C C . ALA A 1 182 ? -13.312 3.925 -2.893 1.00 32.84 182 ALA A C 1
ATOM 1377 O O . ALA A 1 182 ? -13.384 5.003 -3.475 1.00 32.84 182 ALA A O 1
ATOM 1378 N N . PHE A 1 183 ? -14.348 3.076 -2.860 1.00 30.31 183 PHE A N 1
ATOM 1379 C CA . PHE A 1 183 ? -15.632 3.356 -3.521 1.00 30.31 183 PHE A CA 1
ATOM 1380 C C . PHE A 1 183 ? -16.468 4.454 -2.841 1.00 30.31 183 PHE A C 1
ATOM 1382 O O . PHE A 1 183 ? -17.461 4.873 -3.416 1.00 30.31 183 PHE A O 1
ATOM 1389 N N . SER A 1 184 ? -16.059 4.972 -1.676 1.00 26.77 184 SER A N 1
ATOM 1390 C CA . SER A 1 184 ? -16.664 6.185 -1.094 1.00 26.77 184 SER A CA 1
ATOM 1391 C C . SER A 1 184 ? -16.125 7.493 -1.698 1.00 26.77 184 SER A C 1
ATOM 1393 O O . SER A 1 184 ? -16.553 8.568 -1.283 1.00 26.77 184 SER A O 1
ATOM 1395 N N . PHE A 1 185 ? -15.187 7.425 -2.653 1.00 30.05 185 PHE A N 1
ATOM 1396 C CA . PHE A 1 185 ? -14.628 8.591 -3.361 1.00 30.05 185 PHE A CA 1
ATOM 1397 C C . PHE A 1 185 ? -15.121 8.746 -4.806 1.00 30.05 185 PHE A C 1
ATOM 1399 O O . PHE A 1 185 ? -14.595 9.593 -5.531 1.00 30.05 185 PHE A O 1
ATOM 1406 N N . TYR A 1 186 ? -16.148 7.985 -5.194 1.00 28.19 186 TYR A N 1
ATOM 1407 C CA . TYR A 1 186 ? -16.923 8.194 -6.419 1.00 28.19 186 TYR A CA 1
ATOM 1408 C C . TYR A 1 186 ? -18.410 8.324 -6.102 1.00 28.19 186 TYR A C 1
ATOM 1410 O O . TYR A 1 186 ? -18.909 7.524 -5.281 1.00 28.19 186 TYR A O 1
#

InterPro domains:
  IPR002731 ATPase, BadF/BadG/BcrA/BcrD type [PF01869] (8-153)
  IPR043129 ATPase, nucleotide binding domain [SSF53067] (11-166)
  IPR051805 Dehydratase Activator and Reductase Protein [PTHR32329] (7-167)

Secondary structure (DSSP, 8-state):
--SHHHHTTTS-GGG----B-STTHHHHHHHHT--B--HHHHHHHHHHHH-TT-SEEEE--SS--EEEE-TTS-EEEE--S--TTSHHHHHHHHHHTTS-HHHHHHHHTT---------S-HHHHHHHHHHHHHTT--HHHHHHHHHHHHHHHHHHHHTTT----SSEEEESTTHHHHHHHHGGG-

Foldseek 3Di:
DVVVVVCVVPDDPPDDADEFEDPCRVVVCVVVVHHHDY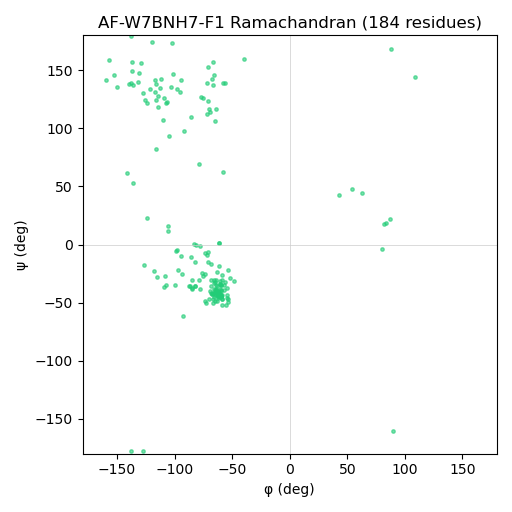PQVVVVVCCCPPPVQAQWEWEAAQQKIWIWGPPPHTDIDMDDRFNQLHVVLLQLVCVVLVHGSVVLLVLQLPADAADAAASGHSVCNCVRVVVCVVVVNRSNNSSLNSLLNSVCCNCVVTCVPPDDDGHYDYDDPCPVRVVSNVVVVD

pLDDT: mean 78.38, std 17.39, range [26.77, 95.88]

Mean predicted aligned error: 9.03 Å

Solvent-accessible surface area (backbone atoms only — not comparable to full-atom values): 10509 Å² total; per-residue (Å²): 127,73,71,57,74,68,45,68,80,78,46,77,75,91,75,72,85,76,70,32,47,55,94,69,19,58,63,51,16,67,73,68,76,39,56,68,46,59,48,72,55,56,51,48,56,49,39,59,72,76,48,64,79,40,26,30,37,47,34,64,31,56,51,31,35,37,37,37,33,47,68,96,52,82,43,81,40,66,56,69,84,50,30,30,29,15,42,46,30,46,49,51,49,14,52,74,72,74,43,46,60,68,52,32,44,62,34,24,75,71,40,89,52,76,56,96,47,76,43,58,34,53,86,54,43,53,72,60,48,50,57,43,52,74,73,64,51,52,68,22,19,51,31,36,15,50,57,46,20,23,54,52,37,44,48,63,73,57,38,74,86,57,82,93,63,77,47,71,43,70,65,56,104,47,56,81,55,46,58,74,58,59,58,76,77,107

Organism: NCBI:txid1265818